Protein AF-A0A0F9PAG7-F1 (afdb_monomer_lite)

Secondary structure (DSSP, 8-state):
-------S-------HHHHHHHHHHHHHHH-EEEE---HHHHEEE--SPPPPHHHHHHHHTT-HHHH-HHHHHHHHHHHHHHHHHHHHHHH--S-HHHHHHHHHHHHHHHHHHHHHHHHHHHHHHHHHS-HHHHHHHHHHHHHHHHHHHHHHHHHHHHSGGG-HHHHHHHHHHHHHT-TTSHHHHHHHHHHHH--SPPHHHHHHHHHHHHHHHSEEE-THHHHHHHHHHHHHHHHHHTT--EEEE-PPPS--TTHHHHHHHHHHHHHHHHS-TTS-HHHHHHHHHHHHHHHHHHHHHTTT--TT--

pLDDT: mean 74.47, std 16.38, range [31.11, 97.75]

Organism: NCBI:txid412755

Sequence (306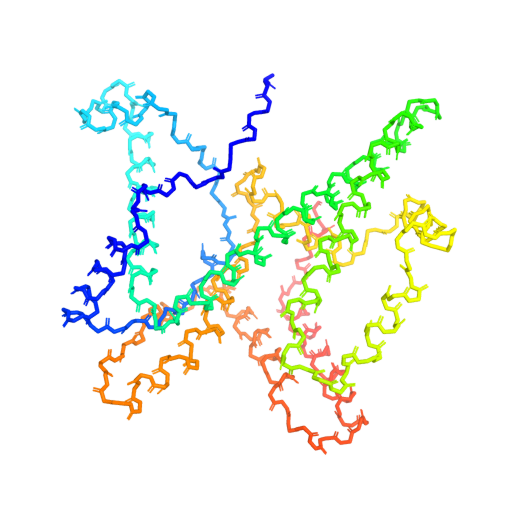 aa):
MPFKFQAPIKMPRFTREEFIKEKQKYVAKYGYKIHIPQFSDIFTWNVTPEPSPAELQLYRQKKVKELGEARYAAIKALMLKKRENYLRILASPTPQFIQNAASVLTTLDDVNDVLGTAAVVARIVARRLPAMAAKFLLGPAGWALVGADIAGLALKLYSLPFKARRLQHELNETLKGNPLSKKGKLRRLNKLKRLRISKGELIEALQTTDNMFGVGISLGGIMGLLTDIPAGIYHHIRGEKVTVTGLPKTLDFLDLPWTRLFKSVSQLFQGDTNLPDEELNKAIVATNLASRSAHGYLGGISPLDA

Structure (mmCIF, N/CA/C/O backbone):
data_AF-A0A0F9PAG7-F1
#
_entry.id   AF-A0A0F9PAG7-F1
#
loop_
_atom_site.group_PDB
_atom_site.id
_atom_site.type_symbol
_atom_site.label_atom_id
_atom_site.label_alt_id
_atom_site.label_comp_id
_atom_site.label_asym_id
_atom_site.label_entity_id
_atom_site.label_seq_id
_atom_site.pdbx_PDB_ins_code
_atom_site.Cartn_x
_atom_site.Cartn_y
_atom_site.Cartn_z
_atom_site.occupancy
_atom_site.B_iso_or_equiv
_atom_site.auth_seq_id
_atom_site.auth_comp_id
_atom_site.auth_asym_id
_atom_site.auth_atom_id
_atom_site.pdbx_PDB_model_num
ATOM 1 N N . MET A 1 1 ? 8.984 0.470 -24.909 1.00 35.22 1 MET A N 1
ATOM 2 C CA . MET A 1 1 ? 7.634 0.647 -24.327 1.00 35.22 1 MET A CA 1
ATOM 3 C C . MET A 1 1 ? 7.646 1.890 -23.444 1.00 35.22 1 MET A C 1
ATOM 5 O O . MET A 1 1 ? 8.519 1.963 -22.587 1.00 35.22 1 MET A O 1
ATOM 9 N N . PRO A 1 2 ? 6.765 2.882 -23.648 1.00 31.11 2 PRO A N 1
ATOM 10 C CA . PRO A 1 2 ? 6.671 4.024 -22.743 1.00 31.11 2 PRO A CA 1
ATOM 11 C C . PRO A 1 2 ? 6.037 3.584 -21.414 1.00 31.11 2 PRO A C 1
ATOM 13 O O . PRO A 1 2 ? 4.901 3.110 -21.398 1.00 31.11 2 PRO A O 1
ATOM 16 N N . PHE A 1 3 ? 6.765 3.738 -20.305 1.00 33.81 3 PHE A N 1
ATOM 17 C CA . PHE A 1 3 ? 6.225 3.568 -18.953 1.00 33.81 3 PHE A CA 1
ATOM 18 C C . PHE A 1 3 ? 5.125 4.615 -18.726 1.00 33.81 3 PHE A C 1
ATOM 20 O O . PHE A 1 3 ? 5.406 5.797 -18.544 1.00 33.81 3 PHE A O 1
ATOM 27 N N . LYS A 1 4 ? 3.856 4.199 -18.766 1.00 35.16 4 LYS A N 1
ATOM 28 C CA . LYS A 1 4 ? 2.733 5.038 -18.333 1.00 35.16 4 LYS A CA 1
ATOM 29 C C . LYS A 1 4 ? 2.515 4.802 -16.844 1.00 35.16 4 LYS A C 1
ATOM 31 O O . LYS A 1 4 ? 1.803 3.877 -16.474 1.00 35.16 4 LYS A O 1
ATOM 36 N N . PHE A 1 5 ? 3.106 5.650 -16.005 1.00 37.91 5 PHE A N 1
ATOM 37 C CA . PHE A 1 5 ? 2.720 5.751 -14.599 1.00 37.91 5 PHE A CA 1
ATOM 38 C C . PHE A 1 5 ? 1.298 6.332 -14.543 1.00 37.91 5 PHE A C 1
ATOM 40 O O . PHE A 1 5 ? 1.096 7.539 -14.653 1.00 37.91 5 PHE A O 1
ATOM 47 N N . GLN A 1 6 ? 0.289 5.464 -14.492 1.00 43.69 6 GLN A N 1
ATOM 48 C CA . GLN A 1 6 ? -1.075 5.848 -14.140 1.00 43.69 6 GLN A CA 1
ATOM 49 C C . GLN A 1 6 ? -1.245 5.498 -12.669 1.00 43.69 6 GLN A C 1
ATOM 51 O O . GLN A 1 6 ? -0.964 4.364 -12.295 1.00 43.69 6 GLN A O 1
ATOM 56 N N . ALA A 1 7 ? -1.673 6.460 -11.845 1.00 38.94 7 ALA A N 1
ATOM 57 C CA . ALA A 1 7 ? -1.985 6.197 -10.443 1.00 38.94 7 ALA A CA 1
ATOM 58 C C . ALA A 1 7 ? -2.879 4.936 -10.362 1.00 38.94 7 ALA A C 1
ATOM 60 O O . ALA A 1 7 ? -3.924 4.915 -11.026 1.00 38.94 7 ALA A O 1
ATOM 61 N N . PRO A 1 8 ? -2.470 3.886 -9.625 1.00 39.69 8 PRO A N 1
ATOM 62 C CA . PRO A 1 8 ? -2.913 2.503 -9.857 1.00 39.69 8 PRO A CA 1
ATOM 63 C C . PRO A 1 8 ? -4.379 2.215 -9.496 1.00 39.69 8 PRO A C 1
ATOM 65 O O . PRO A 1 8 ? -4.851 1.086 -9.600 1.00 39.69 8 PRO A O 1
ATOM 68 N N . ILE A 1 9 ? -5.156 3.221 -9.086 1.00 44.31 9 ILE A N 1
ATOM 69 C CA . ILE A 1 9 ? -6.545 3.025 -8.683 1.00 44.31 9 ILE A CA 1
ATOM 70 C C . ILE A 1 9 ? -7.409 4.151 -9.254 1.00 44.31 9 ILE A C 1
ATOM 72 O O . ILE A 1 9 ? -7.602 5.198 -8.638 1.00 44.31 9 ILE A O 1
ATOM 76 N N . LYS A 1 10 ? -8.018 3.919 -10.425 1.00 49.84 10 LYS A N 1
ATOM 77 C CA . LYS A 1 10 ? -9.233 4.654 -10.814 1.00 49.84 10 LYS A CA 1
ATOM 78 C C . LYS A 1 10 ? -10.370 4.163 -9.920 1.00 49.84 10 LYS A C 1
ATOM 80 O O . LYS A 1 10 ? -11.157 3.312 -10.333 1.00 49.84 10 LYS A O 1
ATOM 85 N N . MET A 1 11 ? -10.416 4.647 -8.678 1.00 51.72 11 MET A N 1
ATOM 86 C CA . MET A 1 11 ? -11.590 4.453 -7.833 1.00 51.72 11 MET A CA 1
ATOM 87 C C . MET A 1 11 ? -12.813 4.986 -8.594 1.00 51.72 11 MET A C 1
ATOM 89 O O . MET A 1 11 ? -12.681 5.974 -9.332 1.00 51.72 11 MET A O 1
ATOM 93 N N . PRO A 1 12 ? -13.985 4.334 -8.490 1.00 56.53 12 PRO A N 1
ATOM 94 C CA . PRO A 1 12 ? -15.223 4.931 -8.972 1.00 56.53 12 PRO A CA 1
ATOM 95 C C . PRO A 1 12 ? -15.288 6.375 -8.467 1.00 56.53 12 PRO A C 1
ATOM 97 O O . PRO A 1 12 ? -15.000 6.640 -7.298 1.00 56.53 12 PRO A O 1
ATOM 100 N N . ARG A 1 13 ? -15.563 7.314 -9.380 1.00 68.44 13 ARG A N 1
ATOM 101 C CA . ARG A 1 13 ? -15.642 8.746 -9.074 1.00 68.44 13 ARG A CA 1
ATOM 102 C C . ARG A 1 13 ? -16.924 9.009 -8.289 1.00 68.44 13 ARG A C 1
ATOM 104 O O . ARG A 1 13 ? -17.857 9.588 -8.824 1.00 68.44 13 ARG A O 1
ATOM 111 N N . PHE A 1 14 ? -16.978 8.527 -7.058 1.00 76.62 14 PHE A N 1
ATOM 112 C CA . PHE A 1 14 ? -17.997 8.934 -6.115 1.00 76.62 14 PHE A CA 1
ATOM 113 C C . PHE A 1 14 ? -17.646 10.320 -5.608 1.00 76.62 14 PHE A C 1
ATOM 115 O O . PHE A 1 14 ? -16.481 10.620 -5.320 1.00 76.62 14 PHE A O 1
ATOM 122 N N . THR A 1 15 ? -18.658 11.162 -5.459 1.00 87.38 15 THR A N 1
ATOM 123 C CA . THR A 1 15 ? -18.495 12.323 -4.591 1.00 87.38 15 THR A CA 1
ATOM 124 C C . THR A 1 15 ? -18.309 11.844 -3.148 1.00 87.38 15 THR A C 1
ATOM 126 O O . THR A 1 15 ? -18.736 10.750 -2.763 1.00 87.38 15 THR A O 1
ATOM 129 N N . ARG A 1 16 ? -17.663 12.665 -2.312 1.00 86.00 16 ARG A N 1
ATOM 130 C CA . ARG A 1 16 ? -17.477 12.348 -0.886 1.00 86.00 16 ARG A CA 1
ATOM 131 C C . ARG A 1 16 ? -18.813 12.037 -0.200 1.00 86.00 16 ARG A C 1
ATOM 133 O O . ARG A 1 16 ? -18.874 11.165 0.659 1.00 86.00 16 ARG A O 1
ATOM 140 N N . GLU A 1 17 ? -19.873 12.736 -0.590 1.00 92.00 17 GLU A N 1
ATOM 141 C CA . GLU A 1 17 ? -21.214 12.560 -0.037 1.00 92.00 17 GLU A CA 1
ATOM 142 C C . GLU A 1 17 ? -21.868 11.249 -0.469 1.00 92.00 17 GLU A C 1
ATOM 144 O O . GLU A 1 17 ? -22.474 10.571 0.359 1.00 92.00 17 GLU A O 1
ATOM 149 N N . GLU A 1 18 ? -21.734 10.867 -1.740 1.00 92.31 18 GLU A N 1
ATOM 150 C CA . GLU A 1 18 ? -22.222 9.580 -2.246 1.00 92.31 18 GLU A CA 1
ATOM 151 C C . GLU A 1 18 ? -21.568 8.420 -1.507 1.00 92.31 18 GLU A C 1
ATOM 153 O O . GLU A 1 18 ? -22.271 7.542 -1.009 1.00 92.31 18 GLU A O 1
ATOM 158 N N . PHE A 1 19 ? -20.244 8.468 -1.347 1.00 90.19 19 PHE A N 1
ATOM 159 C CA . PHE A 1 19 ? -19.510 7.437 -0.624 1.00 90.19 19 PHE A CA 1
ATOM 160 C C . PHE A 1 19 ? -19.975 7.319 0.835 1.00 90.19 19 PHE A C 1
ATOM 162 O O . PHE A 1 19 ? -20.205 6.215 1.327 1.00 90.19 19 PHE A O 1
ATOM 169 N N . ILE A 1 20 ? -20.177 8.448 1.529 1.00 91.56 20 ILE A N 1
ATOM 170 C CA . ILE A 1 20 ? -20.691 8.450 2.908 1.00 91.56 20 ILE A CA 1
ATOM 171 C C . ILE A 1 20 ? -22.103 7.853 2.962 1.00 91.56 20 ILE A C 1
ATOM 173 O O . ILE A 1 20 ? -22.378 7.023 3.829 1.00 91.56 20 ILE A O 1
ATOM 177 N N . LYS A 1 21 ? -22.985 8.226 2.027 1.00 95.38 21 LYS A N 1
ATOM 178 C CA . LYS A 1 21 ? -24.350 7.685 1.942 1.00 95.38 21 LYS A CA 1
ATOM 179 C C . LYS A 1 21 ? -24.339 6.177 1.688 1.00 95.38 21 LYS A C 1
ATOM 181 O O . LYS A 1 21 ? -25.089 5.444 2.329 1.00 95.38 21 LYS A O 1
ATOM 186 N N . GLU A 1 22 ? -23.499 5.695 0.778 1.00 94.56 22 GLU A N 1
ATOM 187 C CA . GLU A 1 22 ? -23.353 4.264 0.494 1.00 94.56 22 GLU A CA 1
ATOM 188 C C . GLU A 1 22 ? -22.775 3.499 1.685 1.00 94.56 22 GLU A C 1
ATOM 190 O O . GLU A 1 22 ? -23.299 2.441 2.036 1.00 94.56 22 GLU A O 1
ATOM 195 N N . LYS A 1 23 ? -21.764 4.061 2.360 1.00 94.62 23 LYS A N 1
ATOM 196 C CA . LYS A 1 23 ? -21.192 3.502 3.589 1.00 94.62 23 LYS A CA 1
ATOM 197 C C . LYS A 1 23 ? -22.255 3.365 4.671 1.00 94.62 23 LYS A C 1
ATOM 199 O O . LYS A 1 23 ? -22.427 2.282 5.218 1.00 94.62 23 LYS A O 1
ATOM 204 N N . GLN A 1 24 ? -23.022 4.421 4.933 1.00 96.06 24 GLN A N 1
ATOM 205 C CA . GLN A 1 24 ? -24.107 4.396 5.916 1.00 96.06 24 GLN A CA 1
ATOM 206 C C . GLN A 1 24 ? -25.176 3.358 5.564 1.00 96.06 24 GLN A C 1
ATOM 208 O O . GLN A 1 24 ? -25.570 2.579 6.427 1.00 96.06 24 GLN A O 1
ATOM 213 N N . LYS A 1 25 ? -25.604 3.286 4.296 1.00 97.06 25 LYS A N 1
ATOM 214 C CA . LYS A 1 25 ? -26.556 2.263 3.828 1.00 97.06 25 LYS A CA 1
ATOM 215 C C . LYS A 1 25 ? -26.016 0.846 4.023 1.00 97.06 25 LYS A C 1
ATOM 217 O O . LYS A 1 25 ? -26.752 -0.043 4.449 1.00 97.06 25 LYS A O 1
ATOM 222 N N . TYR A 1 26 ? -24.742 0.628 3.710 1.00 96.25 26 TYR A N 1
ATOM 223 C CA . TYR A 1 26 ? -24.098 -0.672 3.854 1.00 96.25 26 TYR A CA 1
ATOM 224 C C . TYR A 1 26 ? -23.970 -1.077 5.329 1.00 96.25 26 TYR A C 1
ATOM 226 O O . TYR A 1 26 ? -24.373 -2.180 5.696 1.00 96.25 26 TYR A O 1
ATOM 234 N N . VAL A 1 27 ? -23.476 -0.174 6.179 1.00 96.25 27 VAL A N 1
ATOM 235 C CA . VAL A 1 27 ? -23.326 -0.385 7.626 1.00 96.25 27 VAL A CA 1
ATOM 236 C C . VAL A 1 27 ? -24.682 -0.600 8.296 1.00 96.25 27 VAL A C 1
ATOM 238 O O . VAL A 1 27 ? -24.813 -1.516 9.099 1.00 96.25 27 VAL A O 1
ATOM 241 N N . ALA A 1 28 ? -25.719 0.156 7.927 1.00 97.12 28 ALA A N 1
ATOM 242 C CA . ALA A 1 28 ? -27.067 -0.046 8.461 1.00 97.12 28 ALA A CA 1
ATOM 243 C C . ALA A 1 28 ? -27.610 -1.451 8.147 1.00 97.12 28 ALA A C 1
ATOM 245 O O . ALA A 1 28 ? -28.291 -2.056 8.969 1.00 97.12 28 ALA A O 1
ATOM 246 N N . LYS A 1 29 ? -27.283 -1.993 6.966 1.00 97.50 29 LYS A N 1
ATOM 247 C CA . LYS A 1 29 ? -27.749 -3.315 6.532 1.00 97.50 29 LYS A CA 1
ATOM 248 C C . LYS A 1 29 ? -26.927 -4.472 7.104 1.00 97.50 29 LYS A C 1
ATOM 250 O O . LYS A 1 29 ? -27.487 -5.519 7.421 1.00 97.50 29 LYS A O 1
ATOM 255 N N . TYR A 1 30 ? -25.606 -4.324 7.186 1.00 97.06 30 TYR A N 1
ATOM 256 C CA . TYR A 1 30 ? -24.693 -5.438 7.471 1.00 97.06 30 TYR A CA 1
ATOM 257 C C . TYR A 1 30 ? -23.887 -5.286 8.768 1.00 97.06 30 TYR A C 1
ATOM 259 O O . TYR A 1 30 ? -23.286 -6.266 9.210 1.00 97.06 30 TYR A O 1
ATOM 267 N N . GLY A 1 31 ? -23.895 -4.108 9.389 1.00 97.06 31 GLY A N 1
ATOM 268 C CA . GLY A 1 31 ? -22.978 -3.733 10.462 1.00 97.06 31 GLY A CA 1
ATOM 269 C C . GLY A 1 31 ? -21.566 -3.426 9.955 1.00 97.06 31 GLY A C 1
ATOM 270 O O . GLY A 1 31 ? -21.266 -3.543 8.762 1.00 97.06 31 GLY A O 1
ATOM 271 N N . TYR A 1 32 ? -20.684 -3.054 10.879 1.00 97.50 32 TYR A N 1
ATOM 272 C CA . TYR A 1 32 ? -19.258 -2.912 10.600 1.00 97.50 32 TYR A CA 1
ATOM 273 C C . TYR A 1 32 ? -18.581 -4.273 10.522 1.00 97.50 32 TYR A C 1
ATOM 275 O O . TYR A 1 32 ? -18.991 -5.248 11.169 1.00 97.50 32 TYR A O 1
ATOM 283 N N . LYS A 1 33 ? -17.502 -4.327 9.744 1.00 96.38 33 LYS A N 1
ATOM 284 C CA . LYS A 1 33 ? -16.648 -5.505 9.642 1.00 96.38 33 LYS A CA 1
ATOM 285 C C . LYS A 1 33 ? -15.208 -5.122 9.922 1.00 96.38 33 LYS A C 1
ATOM 287 O O . LYS A 1 33 ? -14.650 -4.291 9.215 1.00 96.38 33 LYS A O 1
ATOM 292 N N . ILE A 1 34 ? -14.612 -5.765 10.920 1.00 91.94 34 ILE A N 1
ATOM 293 C CA . ILE A 1 34 ? -13.162 -5.764 11.104 1.00 91.94 34 ILE A CA 1
ATOM 294 C C . ILE A 1 34 ? -12.632 -6.897 10.235 1.00 91.94 34 ILE A C 1
ATOM 296 O O . ILE A 1 34 ? -13.053 -8.048 10.387 1.00 91.94 34 ILE A O 1
ATOM 300 N N . HIS A 1 35 ? -11.759 -6.578 9.289 1.00 92.06 35 HIS A N 1
ATOM 301 C CA . HIS A 1 35 ? -11.159 -7.577 8.419 1.00 92.06 35 HIS A CA 1
ATOM 302 C C . HIS A 1 35 ? -9.731 -7.871 8.865 1.00 92.06 35 HIS A C 1
ATOM 304 O O . HIS A 1 35 ? -8.891 -6.975 8.878 1.00 92.06 35 HIS A O 1
ATOM 310 N N . ILE A 1 36 ? -9.459 -9.128 9.205 1.00 87.31 36 ILE A N 1
ATOM 311 C CA . ILE A 1 36 ? -8.097 -9.591 9.457 1.00 87.31 36 ILE A CA 1
ATOM 312 C C . ILE A 1 36 ? -7.468 -9.895 8.092 1.00 87.31 36 ILE A C 1
ATOM 314 O O . ILE A 1 36 ? -7.979 -10.778 7.398 1.00 87.31 36 ILE A O 1
ATOM 318 N N . PRO A 1 37 ? -6.414 -9.163 7.681 1.00 84.94 37 PRO A N 1
ATOM 319 C CA . PRO A 1 37 ? -5.767 -9.381 6.397 1.00 84.94 37 PRO A CA 1
ATOM 320 C C . PRO A 1 37 ? -5.183 -10.790 6.341 1.00 84.94 37 PRO A C 1
ATOM 322 O O . PRO A 1 37 ? -4.557 -11.258 7.294 1.00 84.94 37 PRO A O 1
ATOM 325 N N . GLN A 1 38 ? -5.375 -11.457 5.210 1.00 86.50 38 GLN A N 1
ATOM 326 C CA . GLN A 1 38 ? -4.745 -12.740 4.938 1.00 86.50 38 GLN A CA 1
ATOM 327 C C . GLN A 1 38 ? -3.313 -12.538 4.448 1.00 86.50 38 GLN A C 1
ATOM 329 O O . GLN A 1 38 ? -2.917 -11.449 4.030 1.00 86.50 38 GLN A O 1
ATOM 334 N N . PHE A 1 39 ? -2.530 -13.613 4.435 1.00 81.44 39 PHE A N 1
ATOM 335 C CA . PHE A 1 39 ? -1.172 -13.563 3.903 1.00 81.44 39 PHE A CA 1
ATOM 336 C C . PHE A 1 39 ? -1.140 -13.095 2.441 1.00 81.44 39 PHE A C 1
ATOM 338 O O . PHE A 1 39 ? -0.294 -12.290 2.075 1.00 81.44 39 PHE A O 1
ATOM 345 N N . SER A 1 40 ? -2.130 -13.492 1.638 1.00 84.44 40 SER A N 1
ATOM 346 C CA . SER A 1 40 ? -2.316 -13.044 0.250 1.00 84.44 40 SER A CA 1
ATOM 347 C C . SER A 1 40 ? -2.800 -11.591 0.096 1.00 84.44 40 SER A C 1
ATOM 349 O O . SER A 1 40 ? -2.814 -11.061 -1.021 1.00 84.44 40 SER A O 1
ATOM 351 N N . ASP A 1 41 ? -3.229 -10.946 1.188 1.00 80.25 41 ASP A N 1
ATOM 352 C CA . ASP A 1 41 ? -3.472 -9.501 1.237 1.00 80.25 41 ASP A CA 1
ATOM 353 C C . ASP A 1 41 ? -2.182 -8.730 1.565 1.00 80.25 41 ASP A C 1
ATOM 355 O O . ASP A 1 41 ? -2.059 -7.578 1.160 1.00 80.25 41 ASP A O 1
ATOM 359 N N . ILE A 1 42 ? -1.240 -9.347 2.293 1.00 78.81 42 ILE A N 1
ATOM 360 C CA . ILE A 1 42 ? 0.044 -8.739 2.685 1.00 78.81 42 ILE A CA 1
ATOM 361 C C . ILE A 1 42 ? 1.095 -8.950 1.602 1.00 78.81 42 ILE A C 1
ATOM 363 O O . ILE A 1 42 ? 1.842 -8.034 1.291 1.00 78.81 42 ILE A O 1
ATOM 367 N N . PHE A 1 43 ? 1.165 -10.143 1.028 1.00 80.00 43 PHE A N 1
ATOM 368 C CA . PHE A 1 43 ? 2.092 -10.481 -0.036 1.00 80.00 43 PHE A CA 1
ATOM 369 C C . PHE A 1 43 ? 1.301 -10.686 -1.316 1.00 80.00 43 PHE A C 1
ATOM 371 O O . PHE A 1 43 ? 0.451 -11.574 -1.430 1.00 80.00 43 PHE A O 1
ATOM 378 N N . THR A 1 44 ? 1.564 -9.829 -2.286 1.00 78.56 44 THR A N 1
ATOM 379 C CA . THR A 1 44 ? 0.946 -9.885 -3.599 1.00 78.56 44 THR A CA 1
ATOM 380 C C . THR A 1 44 ? 1.913 -10.567 -4.554 1.00 78.56 44 THR A C 1
ATOM 382 O O . THR A 1 44 ? 3.065 -10.174 -4.681 1.00 78.56 44 THR A O 1
ATOM 385 N N . TRP A 1 45 ? 1.434 -11.608 -5.237 1.00 83.88 45 TRP A N 1
ATOM 386 C CA . TRP A 1 45 ? 2.101 -12.233 -6.389 1.00 83.88 45 TRP A CA 1
ATOM 387 C C . TRP A 1 45 ? 1.225 -12.088 -7.633 1.00 83.88 45 TRP A C 1
ATOM 389 O O . TRP A 1 45 ? 0.992 -13.032 -8.389 1.00 83.88 45 TRP A O 1
ATOM 399 N N . ASN A 1 46 ? 0.645 -10.906 -7.813 1.00 73.44 46 ASN A N 1
ATOM 400 C CA . ASN A 1 46 ? -0.241 -10.626 -8.928 1.00 73.44 46 ASN A CA 1
ATOM 401 C C . ASN A 1 46 ? 0.572 -10.236 -10.164 1.00 73.44 46 ASN A C 1
ATOM 403 O O . ASN A 1 46 ? 0.580 -9.091 -10.596 1.00 73.44 46 ASN A O 1
ATOM 407 N N . VAL A 1 47 ? 1.156 -11.238 -10.822 1.00 78.00 47 VAL A N 1
ATOM 408 C CA . VAL A 1 47 ? 1.815 -11.076 -12.135 1.00 78.00 47 VAL A CA 1
ATOM 409 C C . VAL A 1 47 ? 0.793 -10.793 -13.258 1.00 78.00 47 VAL A C 1
ATOM 411 O O . VAL A 1 47 ? 1.146 -10.612 -14.420 1.00 78.00 47 VAL A O 1
ATOM 414 N N . THR A 1 48 ? -0.508 -10.752 -12.944 1.00 85.00 48 THR A N 1
ATOM 415 C CA . THR A 1 48 ? -1.545 -10.481 -13.944 1.00 85.00 48 THR A CA 1
ATOM 416 C C . THR A 1 48 ? -1.555 -8.990 -14.291 1.00 85.00 48 THR A C 1
ATOM 418 O O . THR A 1 48 ? -1.897 -8.180 -13.428 1.00 85.00 48 THR A O 1
ATOM 421 N N . PRO A 1 49 ? -1.265 -8.604 -15.547 1.00 86.75 49 PRO A N 1
ATOM 422 C CA . PRO A 1 49 ? -1.261 -7.202 -15.935 1.00 86.75 49 PRO A CA 1
ATOM 423 C C . PRO A 1 49 ? -2.672 -6.623 -15.854 1.00 86.75 49 PRO A C 1
ATOM 425 O O . PRO A 1 49 ? -3.653 -7.305 -16.192 1.00 86.75 49 PRO A O 1
ATOM 428 N N . GLU A 1 50 ? -2.773 -5.353 -15.452 1.00 89.38 50 GLU A N 1
ATOM 429 C CA . GLU A 1 50 ? -4.054 -4.654 -15.404 1.00 89.38 50 GLU A CA 1
ATOM 430 C C . GLU A 1 50 ? -4.762 -4.695 -16.770 1.00 89.38 50 GLU A C 1
ATOM 432 O O . GLU A 1 50 ? -4.114 -4.598 -17.818 1.00 89.38 50 GLU A O 1
ATOM 437 N N . PRO A 1 51 ? -6.094 -4.862 -16.790 1.00 93.00 51 PRO A N 1
ATOM 438 C CA . PRO A 1 51 ? -6.841 -4.898 -18.034 1.00 93.00 51 PRO A CA 1
ATOM 439 C C . PRO A 1 51 ? -6.846 -3.531 -18.714 1.00 93.00 51 PRO A C 1
ATOM 441 O O . PRO A 1 51 ? -7.180 -2.510 -18.107 1.00 93.00 51 PRO A O 1
ATOM 444 N N . SER A 1 52 ? -6.521 -3.518 -20.004 1.00 94.56 52 SER A N 1
ATOM 445 C CA . SER A 1 52 ? -6.609 -2.312 -20.821 1.00 94.56 52 SER A CA 1
ATOM 446 C C . SER A 1 52 ? -8.067 -1.831 -20.949 1.00 94.56 52 SER A C 1
ATOM 448 O O . SER A 1 52 ? -9.007 -2.617 -20.795 1.00 94.56 52 SER A O 1
ATOM 450 N N . PRO A 1 53 ? -8.311 -0.547 -21.281 1.00 93.88 53 PRO A N 1
ATOM 451 C CA . PRO A 1 53 ? -9.671 -0.045 -21.484 1.00 93.88 53 PRO A CA 1
ATOM 452 C C . PRO A 1 53 ? -10.464 -0.822 -22.546 1.00 93.88 53 PRO A C 1
ATOM 454 O O . PRO A 1 53 ? -11.668 -1.010 -22.378 1.00 93.88 53 PRO A O 1
ATOM 457 N N . ALA A 1 54 ? -9.795 -1.302 -23.600 1.00 96.12 54 ALA A N 1
ATOM 458 C CA . ALA A 1 54 ? -10.407 -2.128 -24.640 1.00 96.12 54 ALA A CA 1
ATOM 459 C C . ALA A 1 54 ? -10.807 -3.509 -24.094 1.00 96.12 54 ALA A C 1
ATOM 461 O O . ALA A 1 54 ? -11.950 -3.928 -24.256 1.00 96.12 54 ALA A O 1
ATOM 462 N N . GLU A 1 55 ? -9.917 -4.174 -23.350 1.00 96.12 55 GLU A N 1
ATOM 463 C CA . GLU A 1 55 ? -10.221 -5.451 -22.685 1.00 96.12 55 GLU A CA 1
ATOM 464 C C . GLU A 1 55 ? -11.392 -5.321 -21.702 1.00 96.12 55 GLU A C 1
ATOM 466 O O . GLU A 1 55 ? -12.248 -6.201 -21.629 1.00 96.12 55 GLU A O 1
ATOM 471 N N . LEU A 1 56 ? -11.482 -4.201 -20.975 1.00 95.31 56 LEU A N 1
ATOM 472 C CA . LEU A 1 56 ? -12.608 -3.922 -20.081 1.00 95.31 56 LEU A CA 1
ATOM 473 C C . LEU A 1 56 ? -13.931 -3.749 -20.831 1.00 95.31 56 LEU A C 1
ATOM 475 O O . LEU A 1 56 ? -14.970 -4.178 -20.327 1.00 95.31 56 LEU A O 1
ATOM 479 N N . GLN A 1 57 ? -13.920 -3.125 -22.011 1.00 95.38 57 GLN A N 1
ATOM 480 C CA . GLN A 1 57 ? -15.114 -3.020 -22.854 1.00 95.38 57 GLN A CA 1
ATOM 481 C C . GLN A 1 57 ? -15.560 -4.401 -23.345 1.00 95.38 57 GLN A C 1
ATOM 483 O O . GLN A 1 57 ? -16.736 -4.737 -23.206 1.00 95.38 57 GLN A O 1
ATOM 488 N N . LEU A 1 58 ? -14.624 -5.231 -23.814 1.00 96.94 58 LEU A N 1
ATOM 489 C CA . LEU A 1 58 ? -14.900 -6.611 -24.226 1.00 96.94 58 LEU A CA 1
ATOM 490 C C . LEU A 1 58 ? -15.431 -7.464 -23.065 1.00 96.94 58 LEU A C 1
ATOM 492 O O . LEU A 1 58 ? -16.408 -8.199 -23.228 1.00 96.94 58 LEU A O 1
ATOM 496 N N . TYR A 1 59 ? -14.849 -7.314 -21.871 1.00 95.75 59 TYR A N 1
ATOM 497 C CA . TYR A 1 59 ? -15.313 -7.968 -20.647 1.00 95.75 59 TYR A CA 1
ATOM 498 C C . TYR A 1 5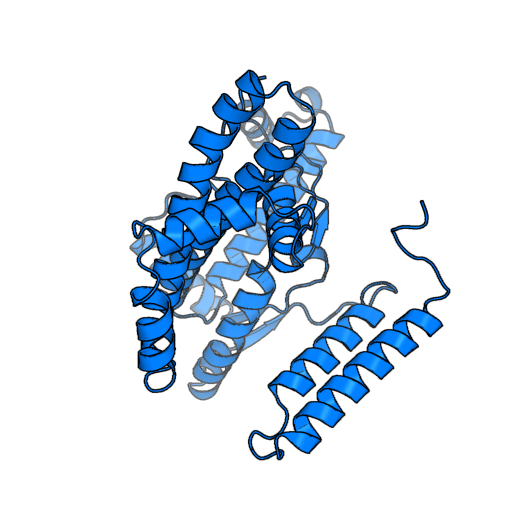9 ? -16.751 -7.561 -20.291 1.00 95.75 59 TYR A C 1
ATOM 500 O O . TYR A 1 59 ? -17.585 -8.422 -20.013 1.00 95.75 59 TYR A O 1
ATOM 508 N N . ARG A 1 60 ? -17.082 -6.262 -20.365 1.00 94.75 60 ARG A N 1
ATOM 509 C CA . ARG A 1 60 ? -18.449 -5.751 -20.130 1.00 94.75 60 ARG A CA 1
ATOM 510 C C . ARG A 1 60 ? -19.454 -6.288 -21.147 1.00 94.75 60 ARG A C 1
ATOM 512 O O . ARG A 1 60 ? -20.580 -6.601 -20.774 1.00 94.75 60 ARG A O 1
ATOM 519 N N . GLN A 1 61 ? -19.035 -6.428 -22.403 1.00 97.25 61 GLN A N 1
ATOM 520 C CA . GLN A 1 61 ? -19.834 -7.021 -23.479 1.00 97.25 61 GLN A CA 1
ATOM 521 C C . GLN A 1 61 ? -19.880 -8.558 -23.422 1.00 97.25 61 GLN A C 1
ATOM 523 O O . GLN A 1 61 ? -20.554 -9.173 -24.242 1.00 97.25 61 GLN A O 1
ATOM 528 N N . LYS A 1 62 ? -19.183 -9.192 -22.464 1.00 97.25 62 LYS A N 1
ATOM 529 C CA . LYS A 1 62 ? -19.063 -10.653 -22.319 1.00 97.25 62 LYS A CA 1
ATOM 530 C C . LYS A 1 62 ? -18.539 -11.352 -23.586 1.00 97.25 62 LYS A C 1
ATOM 532 O O . LYS A 1 62 ? -18.880 -12.503 -23.853 1.00 97.25 62 LYS A O 1
ATOM 537 N N . LYS A 1 63 ? -17.679 -10.683 -24.359 1.00 97.62 63 LYS A N 1
ATOM 538 C CA . LYS A 1 63 ? -17.066 -11.225 -25.582 1.00 97.62 63 LYS A CA 1
ATOM 539 C C . LYS A 1 63 ? -15.884 -12.145 -25.256 1.00 97.62 63 LYS A C 1
ATOM 541 O O . LYS A 1 63 ? -14.726 -11.800 -25.473 1.00 97.62 63 LYS A O 1
ATOM 546 N N . VAL A 1 64 ? -16.185 -13.330 -24.718 1.00 97.62 64 VAL A N 1
ATOM 547 C CA . VAL A 1 64 ? -15.170 -14.289 -24.236 1.00 97.62 64 VAL A CA 1
ATOM 548 C C . VAL A 1 64 ? -14.230 -14.749 -25.356 1.00 97.62 64 VAL A C 1
ATOM 550 O O . VAL A 1 64 ? -13.031 -14.850 -25.128 1.00 97.62 64 VAL A O 1
ATOM 553 N N . LYS A 1 65 ? -14.745 -14.960 -26.577 1.00 97.75 65 LYS A N 1
ATOM 554 C CA . LYS A 1 65 ? -13.942 -15.418 -27.726 1.00 97.75 65 LYS A CA 1
ATOM 555 C C . LYS A 1 65 ? -12.866 -14.414 -28.153 1.00 97.75 65 LYS A C 1
ATOM 557 O O . LYS A 1 65 ? -11.758 -14.827 -28.461 1.00 97.75 65 LYS A O 1
ATOM 562 N N . GLU A 1 66 ? -13.182 -13.118 -28.154 1.00 97.44 66 GLU A N 1
ATOM 563 C CA . GLU A 1 66 ? -12.237 -12.060 -28.554 1.00 97.44 66 GLU A CA 1
ATOM 564 C C . GLU A 1 66 ? -11.153 -11.830 -27.490 1.00 97.44 66 GLU A C 1
ATOM 566 O O . GLU A 1 66 ? -10.015 -11.513 -27.817 1.00 97.44 66 GLU A O 1
ATOM 571 N N . LEU A 1 67 ? -11.503 -12.000 -26.213 1.00 96.25 67 LEU A N 1
ATOM 572 C CA . LEU A 1 67 ? -10.586 -11.795 -25.093 1.00 96.25 67 LEU A CA 1
ATOM 573 C C . LEU A 1 67 ? -9.728 -13.041 -24.786 1.00 96.25 67 LEU A C 1
ATOM 575 O O . LEU A 1 67 ? -8.629 -12.923 -24.250 1.00 96.25 67 LEU A O 1
ATOM 579 N N . GLY A 1 68 ? -10.246 -14.231 -25.095 1.00 97.75 68 GLY A N 1
ATOM 580 C CA . GLY A 1 68 ? -9.723 -15.518 -24.642 1.00 97.75 68 GLY A CA 1
ATOM 581 C C . GLY A 1 68 ? -10.231 -15.896 -23.244 1.00 97.75 68 GLY A C 1
ATOM 582 O O . GLY A 1 68 ? -10.355 -15.053 -22.350 1.00 97.75 68 GLY A O 1
ATOM 583 N N . GLU A 1 69 ? -10.512 -17.184 -23.027 1.00 97.44 69 GLU A N 1
ATOM 584 C CA . GLU A 1 69 ? -11.105 -17.691 -21.777 1.00 97.44 69 GLU A CA 1
ATOM 585 C C . GLU A 1 69 ? -10.220 -17.436 -20.550 1.00 97.44 69 GLU A C 1
ATOM 587 O O . GLU A 1 69 ? -10.704 -16.953 -19.524 1.00 97.44 69 GLU A O 1
ATOM 592 N N . ALA A 1 70 ? -8.911 -17.682 -20.671 1.00 96.06 70 ALA A N 1
ATOM 593 C CA . ALA A 1 70 ? -7.953 -17.476 -19.585 1.00 96.06 70 ALA A CA 1
ATOM 594 C C . ALA A 1 70 ? -7.883 -16.002 -19.153 1.00 96.06 70 ALA A C 1
ATOM 596 O O . ALA A 1 70 ? -7.957 -15.686 -17.962 1.00 96.06 70 ALA A O 1
ATOM 597 N N . ARG A 1 71 ? -7.808 -15.074 -20.118 1.00 96.00 71 ARG A N 1
ATOM 598 C CA . ARG A 1 71 ? -7.782 -13.633 -19.832 1.00 96.00 71 ARG A CA 1
ATOM 599 C C . ARG A 1 71 ? -9.118 -13.162 -19.263 1.00 96.00 71 ARG A C 1
ATOM 601 O O . ARG A 1 71 ? -9.121 -12.384 -18.314 1.00 96.00 71 ARG A O 1
ATOM 608 N N . TYR A 1 72 ? -10.243 -13.675 -19.766 1.00 96.31 72 TYR A N 1
ATOM 609 C CA . TYR A 1 72 ? -11.569 -13.388 -19.212 1.00 96.31 72 TYR A CA 1
ATOM 610 C C . TYR A 1 72 ? -11.686 -13.813 -17.746 1.00 96.31 72 TYR A C 1
ATOM 612 O O . TYR A 1 72 ? -12.138 -13.024 -16.912 1.00 96.31 72 TYR A O 1
ATOM 620 N N . ALA A 1 73 ? -11.242 -15.028 -17.414 1.00 96.06 73 ALA A N 1
ATOM 621 C CA . ALA A 1 73 ? -11.230 -15.533 -16.045 1.00 96.06 73 ALA A CA 1
ATOM 622 C C . ALA A 1 73 ? -10.335 -14.681 -15.131 1.00 96.06 73 ALA A C 1
ATOM 624 O O . ALA A 1 73 ? -10.761 -14.310 -14.035 1.00 96.06 73 ALA A O 1
ATOM 625 N N . ALA A 1 74 ? -9.147 -14.291 -15.604 1.00 94.19 74 ALA A N 1
ATOM 626 C CA . ALA A 1 74 ? -8.231 -13.428 -14.862 1.00 94.19 74 ALA A CA 1
ATOM 627 C C . ALA A 1 74 ? -8.834 -12.037 -14.584 1.00 94.19 74 ALA A C 1
ATOM 629 O O . ALA A 1 74 ? -8.815 -11.567 -13.445 1.00 94.19 74 ALA A O 1
ATOM 630 N N . ILE A 1 75 ? -9.447 -11.398 -15.591 1.00 94.00 75 ILE A N 1
ATOM 631 C CA . ILE A 1 75 ? -10.139 -10.110 -15.411 1.00 94.00 75 ILE A CA 1
ATOM 632 C C . ILE A 1 75 ? -11.313 -10.264 -14.443 1.00 94.00 75 ILE A C 1
ATOM 634 O O . ILE A 1 75 ? -11.496 -9.421 -13.565 1.00 94.00 75 ILE A O 1
ATOM 638 N N . LYS A 1 76 ? -12.091 -11.345 -14.556 1.00 94.88 76 LYS A N 1
ATOM 639 C CA . LYS A 1 76 ? -13.214 -11.627 -13.653 1.00 94.88 76 LYS A CA 1
ATOM 640 C C . LYS A 1 76 ? -12.751 -11.756 -12.200 1.00 94.88 76 LYS A C 1
ATOM 642 O O . LYS A 1 76 ? -13.355 -11.137 -11.325 1.00 94.88 76 LYS A O 1
ATOM 647 N N . ALA A 1 77 ? -11.682 -12.511 -11.949 1.00 92.56 77 ALA A N 1
ATOM 648 C CA . ALA A 1 77 ? -11.099 -12.673 -10.618 1.00 92.56 77 ALA A CA 1
ATOM 649 C C . ALA A 1 77 ? -10.582 -11.337 -10.059 1.00 92.56 77 ALA A C 1
ATOM 651 O O . ALA A 1 77 ? -10.867 -10.987 -8.914 1.00 92.56 77 ALA A O 1
ATOM 652 N N . LEU A 1 78 ? -9.909 -10.535 -10.889 1.00 90.19 78 LEU A N 1
ATOM 653 C CA . LEU A 1 78 ? -9.434 -9.203 -10.512 1.00 90.19 78 LEU A CA 1
ATOM 654 C C . LEU A 1 78 ? -10.594 -8.255 -10.169 1.00 90.19 78 LEU A C 1
ATOM 656 O O . LEU A 1 78 ? -10.529 -7.535 -9.173 1.00 90.19 78 LEU A O 1
ATOM 660 N N . MET A 1 79 ? -11.677 -8.267 -10.951 1.00 91.00 79 MET A N 1
ATOM 661 C CA . MET A 1 79 ? -12.876 -7.463 -10.680 1.00 91.00 79 MET A CA 1
ATOM 662 C C . MET A 1 79 ? -13.588 -7.902 -9.401 1.00 91.00 79 MET A C 1
ATOM 664 O O . MET A 1 79 ? -14.072 -7.053 -8.652 1.00 91.00 79 MET A O 1
ATOM 668 N N . LEU A 1 80 ? -13.625 -9.209 -9.128 1.00 91.19 80 LEU A N 1
ATOM 669 C CA . LEU A 1 80 ? -14.154 -9.746 -7.878 1.00 91.19 80 LEU A CA 1
ATOM 670 C C . LEU A 1 80 ? -13.328 -9.249 -6.683 1.00 91.19 80 LEU A C 1
ATOM 672 O O . LEU A 1 80 ? -13.903 -8.678 -5.761 1.00 91.19 80 LEU A O 1
ATOM 676 N N . LYS A 1 81 ? -11.992 -9.334 -6.757 1.00 89.44 81 LYS A N 1
ATOM 677 C CA . LYS A 1 81 ? -11.084 -8.824 -5.715 1.00 89.44 81 LYS A CA 1
ATOM 678 C C . LYS A 1 81 ? -11.249 -7.315 -5.495 1.00 89.44 81 LYS A C 1
ATOM 680 O O . LYS A 1 81 ? -11.366 -6.862 -4.359 1.00 89.44 81 LYS A O 1
ATOM 685 N N . LYS A 1 82 ? -11.335 -6.514 -6.569 1.00 88.69 82 LYS A N 1
ATOM 686 C CA . LYS A 1 82 ? -11.588 -5.060 -6.470 1.00 88.69 82 LYS A CA 1
ATOM 687 C C . LYS A 1 82 ? -12.941 -4.765 -5.806 1.00 88.69 82 LYS A C 1
ATOM 689 O O . LYS A 1 82 ? -13.031 -3.851 -4.987 1.00 88.69 82 LYS A O 1
ATOM 694 N N . ARG A 1 83 ? -13.979 -5.553 -6.109 1.00 90.69 83 ARG A N 1
ATOM 695 C CA . ARG A 1 83 ? -15.297 -5.442 -5.466 1.00 90.69 83 ARG A CA 1
ATOM 696 C C . ARG A 1 83 ? -15.239 -5.795 -3.981 1.00 90.69 83 ARG A C 1
ATOM 698 O O . ARG A 1 83 ? -15.802 -5.061 -3.177 1.00 90.69 83 ARG A O 1
ATOM 705 N N . GLU A 1 84 ? -14.576 -6.886 -3.613 1.00 89.94 84 GLU A N 1
ATOM 706 C CA . GLU A 1 84 ? -14.409 -7.301 -2.214 1.00 89.94 84 GLU A CA 1
ATOM 707 C C . GLU A 1 84 ? -13.662 -6.247 -1.398 1.00 89.94 84 GLU A C 1
ATOM 709 O O . GLU A 1 84 ? -14.124 -5.870 -0.322 1.00 89.94 84 GLU A O 1
ATOM 714 N N . ASN A 1 85 ? -12.578 -5.691 -1.945 1.00 88.62 85 ASN A N 1
ATOM 715 C CA . ASN A 1 85 ? -11.833 -4.601 -1.316 1.00 88.62 85 ASN A CA 1
ATOM 716 C C . ASN A 1 85 ? -12.700 -3.353 -1.121 1.00 88.62 85 ASN A C 1
ATOM 718 O O . ASN A 1 85 ? -12.688 -2.753 -0.051 1.00 88.62 85 ASN A O 1
ATOM 722 N N . TYR A 1 86 ? -13.502 -2.981 -2.118 1.00 90.62 86 TYR A N 1
ATOM 723 C CA . TYR A 1 86 ? -14.428 -1.858 -1.983 1.00 90.62 86 TYR A CA 1
ATOM 724 C C . TYR A 1 86 ? -15.482 -2.106 -0.889 1.00 90.62 86 TYR A C 1
ATOM 726 O O . TYR A 1 86 ? -15.700 -1.247 -0.035 1.00 90.62 86 TYR A O 1
ATOM 734 N N . LEU A 1 87 ? -16.081 -3.300 -0.842 1.00 91.94 87 LEU A N 1
ATOM 735 C CA . LEU A 1 87 ? -17.025 -3.667 0.220 1.00 91.94 87 LEU A CA 1
ATOM 736 C C . LEU A 1 87 ? -16.361 -3.696 1.604 1.00 91.94 87 LEU A C 1
ATOM 738 O O . LEU A 1 87 ? -17.002 -3.343 2.591 1.00 91.94 87 LEU A O 1
ATOM 742 N N . ARG A 1 88 ? -15.082 -4.081 1.684 1.00 91.88 88 ARG A N 1
ATOM 743 C CA . ARG A 1 88 ? -14.272 -4.023 2.910 1.00 91.88 88 ARG A CA 1
ATOM 744 C C . ARG A 1 88 ? -14.108 -2.580 3.387 1.00 91.88 88 ARG A C 1
ATOM 746 O O . ARG A 1 88 ? -14.336 -2.303 4.558 1.00 91.88 88 ARG A O 1
ATOM 753 N N . ILE A 1 89 ? -13.806 -1.652 2.478 1.00 91.50 89 ILE A N 1
ATOM 754 C CA . ILE A 1 89 ? -13.674 -0.222 2.793 1.00 91.50 89 ILE A CA 1
ATOM 755 C C . ILE A 1 89 ? -15.011 0.366 3.279 1.00 91.50 89 ILE A C 1
ATOM 757 O O . ILE A 1 89 ? -15.028 1.116 4.257 1.00 91.50 89 ILE A O 1
ATOM 761 N N . LEU A 1 90 ? -16.137 -0.003 2.654 1.00 93.69 90 LEU A N 1
ATOM 762 C CA . LEU A 1 90 ? -17.470 0.394 3.130 1.00 93.69 90 LEU A CA 1
ATOM 763 C C . LEU A 1 90 ? -17.786 -0.183 4.515 1.00 93.69 90 LEU A C 1
ATOM 765 O O . LEU A 1 90 ? -18.428 0.474 5.328 1.00 93.69 90 LEU A O 1
ATOM 769 N N . ALA A 1 91 ? -17.340 -1.405 4.797 1.00 95.81 91 ALA A N 1
ATOM 770 C CA . ALA A 1 91 ? -17.582 -2.064 6.074 1.00 95.81 91 ALA A CA 1
ATOM 771 C C . ALA A 1 91 ? -16.662 -1.586 7.212 1.00 95.81 91 ALA A C 1
ATOM 773 O O . ALA A 1 91 ? -16.963 -1.856 8.375 1.00 95.81 91 ALA A O 1
ATOM 774 N N . SER A 1 92 ? -15.548 -0.921 6.890 1.00 94.06 92 SER A N 1
ATOM 775 C CA . SER A 1 92 ? -14.523 -0.538 7.864 1.00 94.06 92 SER A CA 1
ATOM 776 C C . SER A 1 92 ? -15.087 0.428 8.923 1.00 94.06 92 SER A C 1
ATOM 778 O O . SER A 1 92 ? -15.663 1.467 8.561 1.00 94.06 92 SER A O 1
ATOM 780 N N . PRO A 1 93 ? -14.896 0.136 10.227 1.00 94.88 93 PRO A N 1
ATOM 781 C CA . PRO A 1 93 ? -15.291 1.024 11.323 1.00 94.88 93 PRO A CA 1
ATOM 782 C C . PRO A 1 93 ? -14.453 2.302 11.391 1.00 94.88 93 PRO A C 1
ATOM 784 O O . PRO A 1 93 ? -14.805 3.234 12.107 1.00 94.88 93 PRO A O 1
ATOM 787 N N . THR A 1 94 ? -13.355 2.381 10.638 1.00 89.06 94 THR A N 1
ATOM 788 C CA . THR A 1 94 ? -12.450 3.522 10.706 1.00 89.06 94 THR A CA 1
ATOM 789 C C . THR A 1 94 ? -13.165 4.824 10.286 1.00 89.06 94 THR A C 1
ATOM 791 O O . THR A 1 94 ? -13.783 4.884 9.211 1.00 89.06 94 THR A O 1
ATOM 794 N N . PRO A 1 95 ? -13.090 5.891 11.106 1.00 87.31 95 PRO A N 1
ATOM 795 C CA . PRO A 1 95 ? -13.646 7.201 10.783 1.00 87.31 95 PRO A CA 1
ATOM 796 C C . PRO A 1 95 ? -13.060 7.796 9.499 1.00 87.31 95 PRO A C 1
ATOM 798 O O . PRO A 1 95 ? -11.868 7.666 9.225 1.00 87.31 95 PRO A O 1
ATOM 801 N N . GLN A 1 96 ? -13.874 8.542 8.744 1.00 84.38 96 GLN A N 1
ATOM 802 C CA . GLN A 1 96 ? -13.467 9.087 7.441 1.00 84.38 96 GLN A CA 1
ATOM 803 C C . GLN A 1 96 ? -12.228 9.989 7.520 1.00 84.38 96 GLN A C 1
ATOM 805 O O . GLN A 1 96 ? -11.410 9.985 6.607 1.00 84.38 96 GLN A O 1
ATOM 810 N N . PHE A 1 97 ? -12.070 10.767 8.594 1.00 79.38 97 PHE A N 1
ATOM 811 C CA . PHE A 1 97 ? -10.896 11.630 8.740 1.00 79.38 97 PHE A CA 1
ATOM 812 C C . PHE A 1 97 ? -9.604 10.811 8.872 1.00 79.38 97 PHE A C 1
ATOM 814 O O . PHE A 1 97 ? -8.604 11.192 8.275 1.00 79.38 97 PHE A O 1
ATOM 821 N N . ILE A 1 98 ? -9.646 9.663 9.563 1.00 79.81 98 ILE A N 1
ATOM 822 C CA . ILE A 1 98 ? -8.520 8.723 9.675 1.00 79.81 98 ILE A CA 1
ATOM 823 C C . ILE A 1 98 ? -8.293 8.001 8.345 1.00 79.81 98 ILE A C 1
ATOM 825 O O . ILE A 1 98 ? -7.153 7.822 7.942 1.00 79.81 98 ILE A O 1
ATOM 829 N N . GLN A 1 99 ? -9.350 7.632 7.617 1.00 81.62 99 GLN A N 1
ATOM 830 C CA . GLN A 1 99 ? -9.194 7.029 6.286 1.00 81.62 99 GLN A CA 1
ATOM 831 C C . GLN A 1 99 ? -8.537 8.007 5.297 1.00 81.62 99 GLN A C 1
ATOM 833 O O . GLN A 1 99 ? -7.619 7.636 4.569 1.00 81.62 99 GLN A O 1
ATOM 838 N N . ASN A 1 100 ? -8.956 9.276 5.305 1.00 79.00 100 ASN A N 1
ATOM 839 C CA . ASN A 1 100 ? -8.355 10.324 4.478 1.00 79.00 100 ASN A CA 1
ATOM 840 C C . ASN A 1 100 ? -6.900 10.587 4.889 1.00 79.00 100 ASN A C 1
ATOM 842 O O . ASN A 1 100 ? -6.032 10.711 4.030 1.00 79.00 100 ASN A O 1
ATOM 846 N N . ALA A 1 101 ? -6.639 10.641 6.197 1.00 74.44 101 ALA A N 1
ATOM 847 C CA . ALA A 1 101 ? -5.302 10.735 6.766 1.00 74.44 101 ALA A CA 1
ATOM 848 C C . ALA A 1 101 ? -4.396 9.612 6.261 1.00 74.44 101 ALA A C 1
ATOM 850 O O . ALA A 1 101 ? -3.350 9.873 5.677 1.00 74.44 101 ALA A O 1
ATOM 851 N N . ALA A 1 102 ? -4.839 8.367 6.439 1.00 73.19 102 ALA A N 1
ATOM 852 C CA . ALA A 1 102 ? -4.132 7.177 6.003 1.00 73.19 102 ALA A CA 1
ATOM 853 C C . ALA A 1 102 ? -3.876 7.215 4.495 1.00 73.19 102 ALA A C 1
ATOM 855 O O . ALA A 1 102 ? -2.749 6.994 4.081 1.00 73.19 102 ALA A O 1
ATOM 856 N N . SER A 1 103 ? -4.863 7.600 3.679 1.00 75.19 103 SER A N 1
ATOM 857 C CA . SER A 1 103 ? -4.683 7.737 2.230 1.00 75.19 103 SER A CA 1
ATOM 858 C C . SER A 1 103 ? -3.607 8.761 1.857 1.00 75.19 103 SER A C 1
ATOM 860 O O . SER A 1 103 ? -2.829 8.510 0.936 1.00 75.19 103 SER A O 1
ATOM 862 N N . VAL A 1 104 ? -3.541 9.901 2.553 1.00 70.25 104 VAL A N 1
ATOM 863 C CA . VAL A 1 104 ? -2.487 10.904 2.338 1.00 70.25 104 VAL A CA 1
ATOM 864 C C . VAL A 1 104 ? -1.130 10.351 2.764 1.00 70.25 104 VAL A C 1
ATOM 866 O O . VAL A 1 104 ? -0.167 10.493 2.017 1.00 70.25 104 VAL A O 1
ATOM 869 N N . LEU A 1 105 ? -1.054 9.688 3.922 1.00 70.69 105 LEU A N 1
ATOM 870 C CA . LEU A 1 105 ? 0.184 9.078 4.409 1.00 70.69 105 LEU A CA 1
ATOM 871 C C . LEU A 1 105 ? 0.693 8.004 3.453 1.00 70.69 105 LEU A C 1
ATOM 873 O O . LEU A 1 105 ? 1.858 8.051 3.091 1.00 70.69 105 LEU A O 1
ATOM 877 N N . THR A 1 106 ? -0.175 7.110 2.982 1.00 73.44 106 THR A N 1
ATOM 878 C CA . THR A 1 106 ? 0.169 6.090 1.986 1.00 73.44 106 THR A CA 1
ATOM 879 C C . THR A 1 106 ? 0.639 6.722 0.683 1.00 73.44 106 THR A C 1
ATOM 881 O O . THR A 1 106 ? 1.639 6.291 0.139 1.00 73.44 106 THR A O 1
ATOM 884 N N . THR A 1 107 ? 0.001 7.797 0.212 1.00 68.75 107 THR A N 1
ATOM 885 C CA . THR A 1 107 ? 0.459 8.481 -1.011 1.00 68.75 107 THR A CA 1
ATOM 886 C C . THR A 1 107 ? 1.844 9.109 -0.823 1.00 68.75 107 THR A C 1
ATOM 888 O O . THR A 1 107 ? 2.674 9.076 -1.729 1.00 68.75 107 THR A O 1
ATOM 891 N N . LEU A 1 108 ? 2.105 9.708 0.344 1.00 67.19 108 LEU A N 1
ATOM 892 C CA . LEU A 1 108 ? 3.422 10.257 0.672 1.00 67.19 108 LEU A CA 1
ATOM 893 C C . LEU A 1 108 ? 4.480 9.154 0.791 1.00 67.19 108 LEU A C 1
ATOM 895 O O . LEU A 1 108 ? 5.612 9.366 0.358 1.00 67.19 108 LEU A O 1
ATOM 899 N N . ASP A 1 109 ? 4.104 8.004 1.344 1.00 75.56 109 ASP A N 1
ATOM 900 C CA . ASP A 1 109 ? 4.949 6.816 1.468 1.00 75.56 109 ASP A CA 1
ATOM 901 C C . ASP A 1 109 ? 5.264 6.217 0.094 1.00 75.56 109 ASP A C 1
ATOM 903 O O . ASP A 1 109 ? 6.429 6.095 -0.249 1.00 75.56 109 ASP A O 1
ATOM 907 N N . ASP A 1 110 ? 4.263 6.012 -0.769 1.00 72.38 110 ASP A N 1
ATOM 908 C CA . ASP A 1 110 ? 4.442 5.548 -2.151 1.00 72.38 110 ASP A CA 1
ATOM 909 C C . ASP A 1 110 ? 5.404 6.458 -2.932 1.00 72.38 110 ASP A C 1
ATOM 911 O O . ASP A 1 110 ? 6.273 5.988 -3.668 1.00 72.38 110 ASP A O 1
ATOM 915 N N . VAL A 1 111 ? 5.279 7.783 -2.775 1.00 70.12 111 VAL A N 1
ATOM 916 C CA . VAL A 1 111 ? 6.207 8.746 -3.389 1.00 70.12 111 VAL A CA 1
ATOM 917 C C . VAL A 1 111 ? 7.612 8.582 -2.813 1.00 70.12 111 VAL A C 1
ATOM 919 O O . VAL A 1 111 ? 8.579 8.548 -3.574 1.00 70.12 111 VAL A O 1
ATOM 922 N N . ASN A 1 112 ? 7.744 8.483 -1.490 1.00 74.44 112 ASN A N 1
ATOM 923 C CA . ASN A 1 112 ? 9.027 8.272 -0.827 1.00 74.44 112 ASN A CA 1
ATOM 924 C C . ASN A 1 112 ? 9.698 6.970 -1.298 1.00 74.44 112 ASN A C 1
ATOM 926 O O . ASN A 1 112 ? 10.869 6.988 -1.674 1.00 74.44 112 ASN A O 1
ATOM 930 N N . ASP A 1 113 ? 8.936 5.887 -1.383 1.00 76.56 113 ASP A N 1
ATOM 931 C CA . ASP A 1 113 ? 9.375 4.556 -1.781 1.00 76.56 113 ASP A CA 1
ATOM 932 C C . ASP A 1 113 ? 9.774 4.506 -3.256 1.00 76.56 113 ASP A C 1
ATOM 934 O O . ASP A 1 113 ? 10.835 3.972 -3.594 1.00 76.56 113 ASP A O 1
ATOM 938 N N . VAL A 1 114 ? 8.995 5.128 -4.150 1.00 72.06 114 VAL A N 1
ATOM 939 C CA . VAL A 1 114 ? 9.337 5.253 -5.578 1.00 72.06 114 VAL A CA 1
ATOM 940 C C . VAL A 1 114 ? 10.625 6.051 -5.755 1.00 72.06 114 VAL A C 1
ATOM 942 O O . VAL A 1 114 ? 11.514 5.630 -6.498 1.00 72.06 114 VAL A O 1
ATOM 945 N N . LEU A 1 115 ? 10.765 7.185 -5.065 1.00 74.81 115 LEU A N 1
ATOM 946 C CA . LEU A 1 115 ? 11.966 8.017 -5.146 1.00 74.81 115 LEU A CA 1
ATOM 947 C C . LEU A 1 115 ? 13.186 7.328 -4.517 1.00 74.81 115 LEU A C 1
ATOM 949 O O . LEU A 1 115 ? 14.286 7.396 -5.074 1.00 74.81 115 LEU A O 1
ATOM 953 N N . GLY A 1 116 ? 12.995 6.636 -3.394 1.00 76.38 116 GLY A N 1
ATOM 954 C CA . GLY A 1 116 ? 14.007 5.835 -2.713 1.00 76.38 116 GLY A CA 1
ATOM 955 C C . GLY A 1 116 ? 14.500 4.700 -3.602 1.00 76.38 116 GLY A C 1
ATOM 956 O O . GLY A 1 116 ? 15.698 4.602 -3.878 1.00 76.38 116 GLY A O 1
ATOM 957 N N . THR A 1 117 ? 13.582 3.912 -4.153 1.00 75.44 117 THR A N 1
ATOM 958 C CA . THR A 1 117 ? 13.888 2.797 -5.057 1.00 75.44 117 THR A CA 1
ATOM 959 C C . THR A 1 117 ? 14.552 3.284 -6.336 1.00 75.44 117 THR A C 1
ATOM 961 O O . THR A 1 117 ? 15.590 2.746 -6.728 1.00 75.44 117 THR A O 1
ATOM 964 N N . ALA A 1 118 ? 14.045 4.356 -6.953 1.00 73.62 118 ALA A N 1
ATOM 965 C CA . ALA A 1 118 ? 14.681 4.972 -8.114 1.00 73.62 118 ALA A CA 1
ATOM 966 C C . ALA A 1 118 ? 16.117 5.416 -7.800 1.00 73.62 118 ALA A C 1
ATOM 968 O O . ALA A 1 118 ? 17.017 5.196 -8.611 1.00 73.62 118 ALA A O 1
ATOM 969 N N . ALA A 1 119 ? 16.371 5.975 -6.612 1.00 75.88 119 ALA A N 1
ATOM 970 C CA . ALA A 1 119 ? 17.717 6.341 -6.182 1.00 75.88 119 ALA A CA 1
ATOM 971 C C . ALA A 1 119 ? 18.621 5.115 -5.953 1.00 75.88 119 ALA A C 1
ATOM 973 O O . ALA A 1 119 ? 19.803 5.157 -6.307 1.00 75.88 119 ALA A O 1
ATOM 974 N N . VAL A 1 120 ? 18.094 4.011 -5.408 1.00 80.25 120 VAL A N 1
ATOM 975 C CA . VAL A 1 120 ? 18.836 2.746 -5.259 1.00 80.25 120 VAL A CA 1
ATOM 976 C C . VAL A 1 120 ? 19.201 2.166 -6.625 1.00 80.25 120 VAL A C 1
ATOM 978 O O . VAL A 1 120 ? 20.371 1.844 -6.84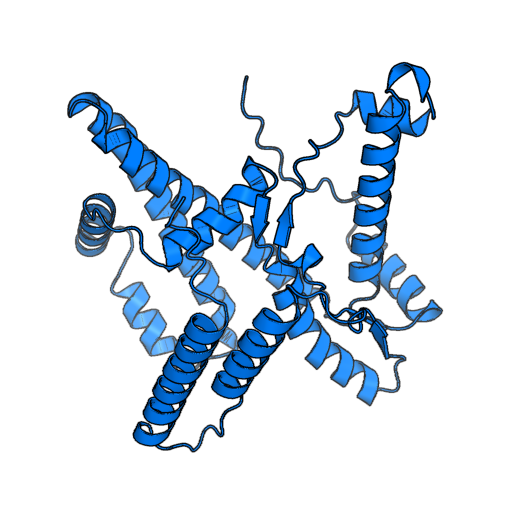8 1.00 80.25 120 VAL A O 1
ATOM 981 N N . VAL A 1 121 ? 18.242 2.086 -7.549 1.00 79.06 121 VAL A N 1
ATOM 982 C CA . VAL A 1 121 ? 18.460 1.599 -8.919 1.00 79.06 121 VAL A CA 1
ATOM 983 C C . VAL A 1 121 ? 19.464 2.491 -9.640 1.00 79.06 121 VAL A C 1
ATOM 985 O O . VAL A 1 121 ? 20.465 1.992 -10.152 1.00 79.06 121 VAL A O 1
ATOM 988 N N . ALA A 1 122 ? 19.276 3.813 -9.604 1.00 77.06 122 ALA A N 1
ATOM 989 C CA . ALA A 1 122 ? 20.205 4.766 -10.202 1.00 77.06 122 ALA A CA 1
ATOM 990 C C . ALA A 1 122 ? 21.622 4.617 -9.629 1.00 77.06 122 ALA A C 1
ATOM 992 O O . ALA A 1 122 ? 22.592 4.676 -10.379 1.00 77.06 122 ALA A O 1
ATOM 993 N N . ARG A 1 123 ? 21.763 4.353 -8.323 1.00 81.44 123 ARG A N 1
ATOM 994 C CA . ARG A 1 123 ? 23.055 4.086 -7.669 1.00 81.44 123 ARG A CA 1
ATOM 995 C C . ARG A 1 123 ? 23.699 2.787 -8.157 1.00 81.44 123 ARG A C 1
ATOM 997 O O . ARG A 1 123 ? 24.912 2.764 -8.352 1.00 81.44 123 ARG A O 1
ATOM 1004 N N . ILE A 1 124 ? 22.927 1.717 -8.345 1.00 80.81 124 ILE A N 1
ATOM 1005 C CA . ILE A 1 124 ? 23.432 0.439 -8.876 1.00 80.81 124 ILE A CA 1
ATOM 1006 C C . ILE A 1 124 ? 23.878 0.613 -10.333 1.00 80.81 124 ILE A C 1
ATOM 1008 O O . ILE A 1 124 ? 24.993 0.225 -10.683 1.00 80.81 124 ILE A O 1
ATOM 1012 N N . VAL A 1 125 ? 23.050 1.258 -11.157 1.00 80.19 125 VAL A N 1
ATOM 1013 C CA . VAL A 1 125 ? 23.328 1.508 -12.578 1.00 80.19 125 VAL A CA 1
ATOM 1014 C C . VAL A 1 125 ? 24.533 2.436 -12.745 1.00 80.19 125 VAL A C 1
ATOM 1016 O O . VAL A 1 125 ? 25.442 2.130 -13.513 1.00 80.19 125 VAL A O 1
ATOM 1019 N N . ALA A 1 126 ? 24.618 3.519 -11.967 1.00 81.94 126 ALA A N 1
ATOM 1020 C CA . ALA A 1 126 ? 25.738 4.460 -12.013 1.00 81.94 126 ALA A CA 1
ATOM 1021 C C . ALA A 1 126 ? 27.095 3.809 -11.695 1.00 81.94 126 ALA A C 1
ATOM 1023 O O . ALA A 1 126 ? 28.113 4.287 -12.181 1.00 81.94 126 ALA A O 1
ATOM 1024 N N . ARG A 1 127 ? 27.137 2.708 -10.929 1.00 82.69 127 ARG A N 1
ATOM 1025 C CA . ARG A 1 127 ? 28.388 1.962 -10.676 1.00 82.69 127 ARG A CA 1
ATOM 1026 C C . ARG A 1 127 ? 28.887 1.181 -11.881 1.00 82.69 127 ARG A C 1
ATOM 1028 O O . ARG A 1 127 ? 30.072 0.883 -11.952 1.00 82.69 127 ARG A O 1
ATOM 1035 N N . ARG A 1 128 ? 27.987 0.801 -12.785 1.00 86.31 128 ARG A N 1
ATOM 1036 C CA . ARG A 1 128 ? 28.320 0.042 -13.995 1.00 86.31 128 ARG A CA 1
ATOM 1037 C C . ARG A 1 128 ? 28.627 0.949 -15.186 1.00 86.31 128 ARG A C 1
ATOM 1039 O O . ARG A 1 128 ? 29.002 0.448 -16.237 1.00 86.31 128 ARG A O 1
ATOM 1046 N N . LEU A 1 129 ? 28.478 2.264 -15.026 1.00 86.44 129 LEU A N 1
ATOM 1047 C CA . LEU A 1 129 ? 28.660 3.250 -16.083 1.00 86.44 129 LEU A CA 1
ATOM 1048 C C . LEU A 1 129 ? 29.946 4.071 -15.885 1.00 86.44 129 LEU A C 1
ATOM 1050 O O . LEU A 1 129 ? 30.381 4.275 -14.750 1.00 86.44 129 LEU A O 1
ATOM 1054 N N . PRO A 1 130 ? 30.549 4.591 -16.971 1.00 87.19 130 PRO A N 1
ATOM 1055 C CA . PRO A 1 130 ? 31.710 5.471 -16.882 1.00 87.19 130 PRO A CA 1
ATOM 1056 C C . PRO A 1 130 ? 31.377 6.753 -16.105 1.00 87.19 130 PRO A C 1
ATOM 1058 O O . PRO A 1 130 ? 30.235 7.219 -16.100 1.00 87.19 130 PRO A O 1
ATOM 1061 N N . ALA A 1 131 ? 32.387 7.359 -15.473 1.00 85.12 131 ALA A N 1
ATOM 1062 C CA . ALA A 1 131 ? 32.215 8.449 -14.506 1.00 85.12 131 ALA A CA 1
ATOM 1063 C C . ALA A 1 131 ? 31.364 9.632 -15.014 1.00 85.12 131 ALA A C 1
ATOM 1065 O O . ALA A 1 131 ? 30.660 10.264 -14.227 1.00 85.12 131 ALA A O 1
ATOM 1066 N N . MET A 1 132 ? 31.395 9.928 -16.318 1.00 79.06 132 MET A N 1
ATOM 1067 C CA . MET A 1 132 ? 30.554 10.971 -16.919 1.00 79.06 132 MET A CA 1
ATOM 1068 C C . MET A 1 132 ? 29.066 10.590 -16.949 1.00 79.06 132 MET A C 1
ATOM 1070 O O . MET A 1 132 ? 28.226 11.381 -16.521 1.00 79.06 132 MET A O 1
ATOM 1074 N N . ALA A 1 133 ? 28.731 9.368 -17.366 1.00 78.69 133 ALA A N 1
ATOM 1075 C CA . ALA A 1 133 ? 27.353 8.873 -17.385 1.00 78.69 133 ALA A CA 1
ATOM 1076 C C . ALA A 1 133 ? 26.805 8.651 -15.963 1.00 78.69 133 ALA A C 1
ATOM 1078 O O . ALA A 1 133 ? 25.645 8.952 -15.679 1.00 78.69 133 ALA A O 1
ATOM 1079 N N . ALA A 1 134 ? 27.663 8.218 -15.033 1.00 79.00 134 ALA A N 1
ATOM 1080 C CA . ALA A 1 134 ? 27.322 8.117 -13.618 1.00 79.00 134 ALA A CA 1
ATOM 1081 C C . ALA A 1 134 ? 26.918 9.481 -13.025 1.00 79.00 134 ALA A C 1
ATOM 1083 O O . ALA A 1 134 ? 25.916 9.570 -12.317 1.00 79.00 134 ALA A O 1
ATOM 1084 N N . LYS A 1 135 ? 27.645 10.565 -13.346 1.00 79.44 135 LYS A N 1
ATOM 1085 C CA . LYS A 1 135 ? 27.296 11.930 -12.904 1.00 79.44 135 LYS A CA 1
ATOM 1086 C C . LYS A 1 135 ? 25.928 12.377 -13.422 1.00 79.44 135 LYS A C 1
ATOM 1088 O O . LYS A 1 135 ? 25.186 13.007 -12.671 1.00 79.44 135 LYS A O 1
ATOM 1093 N N . PHE A 1 136 ? 25.583 12.020 -14.660 1.00 78.94 136 PHE A N 1
ATOM 1094 C CA . PHE A 1 136 ? 24.289 12.361 -15.252 1.00 78.94 136 PHE A CA 1
ATOM 1095 C C . PHE A 1 136 ? 23.119 11.675 -14.532 1.00 78.94 136 PHE A C 1
ATOM 1097 O O . PHE A 1 136 ? 22.122 12.327 -14.246 1.00 78.94 136 PHE A O 1
ATOM 1104 N N . LEU A 1 137 ? 23.255 10.400 -14.149 1.00 72.88 137 LEU A N 1
ATOM 1105 C CA . LEU A 1 137 ? 22.222 9.670 -13.395 1.00 72.88 137 LEU A CA 1
ATOM 1106 C C . LEU A 1 137 ? 22.138 10.075 -11.916 1.00 72.88 137 LEU A C 1
ATOM 1108 O O . LEU A 1 137 ? 21.052 10.103 -11.335 1.00 72.88 137 LEU A O 1
ATOM 1112 N N . LEU A 1 138 ? 23.275 10.402 -11.294 1.00 77.12 138 LEU A N 1
ATOM 1113 C CA . LEU A 1 138 ? 23.324 10.786 -9.881 1.00 77.12 138 LEU A CA 1
ATOM 1114 C C . LEU A 1 138 ? 22.689 12.159 -9.609 1.00 77.12 138 LEU A C 1
ATOM 1116 O O . LEU A 1 138 ? 22.253 12.403 -8.485 1.00 77.12 138 LEU A O 1
ATOM 1120 N N . GLY A 1 139 ? 22.601 13.036 -10.616 1.00 79.50 139 GLY A N 1
ATOM 1121 C CA . GLY A 1 139 ? 21.922 14.332 -10.509 1.00 79.50 139 GLY A CA 1
ATOM 1122 C C . GLY A 1 139 ? 20.427 14.192 -10.178 1.00 79.50 139 GLY A C 1
ATOM 1123 O O . GLY A 1 139 ? 20.013 14.605 -9.092 1.00 79.50 139 GLY A O 1
ATOM 1124 N N . PRO A 1 140 ? 19.615 13.566 -11.052 1.00 75.69 140 PRO A N 1
ATOM 1125 C CA . PRO A 1 140 ? 18.204 13.279 -10.786 1.00 75.69 140 PRO A CA 1
ATOM 1126 C C . PRO A 1 140 ? 17.982 12.399 -9.549 1.00 75.69 140 PRO A C 1
ATOM 1128 O O . PRO A 1 140 ? 17.076 12.673 -8.765 1.00 75.69 140 PRO A O 1
ATOM 1131 N N . ALA A 1 141 ? 18.843 11.402 -9.302 1.00 73.19 141 ALA A N 1
ATOM 1132 C CA . ALA A 1 141 ? 18.769 10.584 -8.087 1.00 73.19 141 ALA A CA 1
ATOM 1133 C C . ALA A 1 141 ? 18.960 11.416 -6.803 1.00 73.19 141 ALA A C 1
ATOM 1135 O O . ALA A 1 141 ? 18.330 11.154 -5.779 1.00 73.19 141 ALA A O 1
ATOM 1136 N N . GLY A 1 142 ? 19.799 12.456 -6.853 1.00 70.06 142 GLY A N 1
ATOM 1137 C CA . GLY A 1 142 ? 19.962 13.412 -5.762 1.00 70.06 142 GLY A CA 1
ATOM 1138 C C . GLY A 1 142 ? 18.688 14.208 -5.467 1.00 70.06 142 GLY A C 1
ATOM 1139 O O . GLY A 1 142 ? 18.374 14.421 -4.297 1.00 70.06 142 GLY A O 1
ATOM 1140 N N . TRP A 1 143 ? 17.937 14.603 -6.500 1.00 70.88 143 TRP A N 1
ATOM 1141 C CA . TRP A 1 143 ? 16.635 15.268 -6.354 1.00 70.88 143 TRP A CA 1
ATOM 1142 C C . TRP A 1 143 ? 15.551 14.324 -5.839 1.00 70.88 143 TRP A C 1
ATOM 1144 O O . TRP A 1 143 ? 14.768 14.720 -4.978 1.00 70.88 143 TRP A O 1
ATOM 1154 N N . ALA A 1 144 ? 15.555 13.068 -6.287 1.00 69.88 144 ALA A N 1
ATOM 1155 C CA . ALA A 1 144 ? 14.658 12.045 -5.763 1.00 69.88 144 ALA A CA 1
ATOM 1156 C C . ALA A 1 144 ? 14.848 11.853 -4.249 1.00 69.88 144 ALA A C 1
ATOM 1158 O O . ALA A 1 144 ? 13.882 11.899 -3.494 1.00 69.88 144 ALA A O 1
ATOM 1159 N N . LEU A 1 145 ? 16.097 11.771 -3.775 1.00 70.44 145 LEU A N 1
ATOM 1160 C CA . LEU A 1 145 ? 16.390 11.692 -2.339 1.00 70.44 145 LEU A CA 1
ATOM 1161 C C . LEU A 1 145 ? 15.945 12.936 -1.554 1.00 70.44 145 LEU A C 1
ATOM 1163 O O . LEU A 1 145 ? 15.585 12.821 -0.388 1.00 70.44 145 LEU A O 1
ATOM 1167 N N . VAL A 1 146 ? 15.964 14.123 -2.167 1.00 67.25 146 VAL A N 1
ATOM 1168 C CA . VAL A 1 146 ? 15.426 15.340 -1.535 1.00 67.25 146 VAL A CA 1
ATOM 1169 C C . VAL A 1 146 ? 13.902 15.265 -1.422 1.00 67.25 146 VAL A C 1
ATOM 1171 O O . VAL A 1 146 ? 13.365 15.623 -0.378 1.00 67.25 146 VAL A O 1
ATOM 1174 N N . GLY A 1 147 ? 13.210 14.777 -2.455 1.00 65.25 147 GLY A N 1
ATOM 1175 C CA . GLY A 1 147 ? 11.764 14.545 -2.402 1.00 65.25 147 GLY A CA 1
ATOM 1176 C C . GLY A 1 147 ? 11.377 13.528 -1.324 1.00 65.25 147 GLY A C 1
ATOM 1177 O O . GLY A 1 147 ? 10.469 13.794 -0.541 1.00 65.25 147 GLY A O 1
ATOM 1178 N N . ALA A 1 148 ? 12.133 12.434 -1.215 1.00 69.00 148 ALA A N 1
ATOM 1179 C CA . ALA A 1 148 ? 12.016 11.437 -0.149 1.00 69.00 148 ALA A CA 1
ATOM 1180 C C . ALA A 1 148 ? 12.198 12.050 1.256 1.00 69.00 148 ALA A C 1
ATOM 1182 O O . ALA A 1 148 ? 11.357 11.864 2.134 1.00 69.00 148 ALA A O 1
ATOM 1183 N N . ASP A 1 149 ? 13.244 12.865 1.463 1.00 67.25 149 ASP A N 1
ATOM 1184 C CA . ASP A 1 149 ? 13.479 13.561 2.739 1.00 67.25 149 ASP A CA 1
ATOM 1185 C C . ASP A 1 149 ? 12.298 14.494 3.113 1.00 67.25 149 ASP A C 1
ATOM 1187 O O . ASP A 1 149 ? 11.923 14.585 4.285 1.00 67.25 149 ASP A O 1
ATOM 1191 N N . ILE A 1 150 ? 11.697 15.181 2.130 1.00 66.31 150 ILE A N 1
ATOM 1192 C CA . ILE A 1 150 ? 10.541 16.075 2.331 1.00 66.31 150 ILE A CA 1
ATOM 1193 C C . ILE A 1 150 ? 9.272 15.275 2.654 1.00 66.31 150 ILE A C 1
ATOM 1195 O O . ILE A 1 150 ? 8.546 15.640 3.579 1.00 66.31 150 ILE A O 1
ATOM 1199 N N . ALA A 1 151 ? 9.016 14.178 1.940 1.00 63.88 151 ALA A N 1
ATOM 1200 C CA . ALA A 1 151 ? 7.885 13.292 2.206 1.00 63.88 151 ALA A CA 1
ATOM 1201 C C . ALA A 1 151 ? 7.990 12.657 3.604 1.00 63.88 151 ALA A C 1
ATOM 1203 O O . ALA A 1 151 ? 7.033 12.693 4.376 1.00 63.88 151 ALA A O 1
ATOM 1204 N N . GLY A 1 152 ? 9.182 12.187 3.985 1.00 71.56 152 GLY A N 1
ATOM 1205 C CA . GLY A 1 152 ? 9.458 11.674 5.327 1.00 71.56 152 GLY A CA 1
ATOM 1206 C C . GLY A 1 152 ? 9.280 12.731 6.424 1.00 71.56 152 GLY A C 1
ATOM 1207 O O . GLY A 1 152 ? 8.768 12.429 7.504 1.00 71.56 152 GLY A O 1
ATOM 1208 N N . LEU A 1 153 ? 9.647 13.990 6.159 1.00 66.38 153 LEU A N 1
ATOM 1209 C CA . LEU A 1 153 ? 9.366 15.104 7.068 1.00 66.38 153 LEU A CA 1
ATOM 1210 C C . LEU A 1 153 ? 7.855 15.348 7.203 1.00 66.38 153 LEU A C 1
ATOM 1212 O O . LEU A 1 153 ? 7.376 15.510 8.322 1.00 66.38 153 LEU A O 1
ATOM 1216 N N . ALA A 1 154 ? 7.102 15.330 6.101 1.00 61.69 154 ALA A N 1
ATOM 1217 C CA . ALA A 1 154 ? 5.648 15.485 6.117 1.00 61.69 154 ALA A CA 1
ATOM 1218 C C . ALA A 1 154 ? 4.952 14.352 6.896 1.00 61.69 154 ALA A C 1
ATOM 1220 O O . ALA A 1 154 ? 4.082 14.628 7.718 1.00 61.69 154 ALA A O 1
ATOM 1221 N N . LEU A 1 155 ? 5.390 13.099 6.723 1.00 66.88 155 LEU A N 1
ATOM 1222 C CA . LEU A 1 155 ? 4.925 11.935 7.493 1.00 66.88 155 LEU A CA 1
ATOM 1223 C C . LEU A 1 155 ? 5.149 12.123 9.004 1.00 66.88 155 LEU A C 1
ATOM 1225 O O . LEU A 1 155 ? 4.231 11.934 9.807 1.00 66.88 155 LEU A O 1
ATOM 1229 N N . LYS A 1 156 ? 6.344 12.579 9.402 1.00 65.06 156 LYS A N 1
ATOM 1230 C CA . LYS A 1 156 ? 6.650 12.899 10.807 1.00 65.06 156 LYS A CA 1
ATOM 1231 C C . LYS A 1 156 ? 5.774 14.033 11.337 1.00 65.06 156 LYS A C 1
ATOM 1233 O O . LYS A 1 156 ? 5.222 13.899 12.428 1.00 65.06 156 LYS A O 1
ATOM 1238 N N . LEU A 1 157 ? 5.602 15.102 10.552 1.00 59.50 157 LEU A N 1
ATOM 1239 C CA . LEU A 1 157 ? 4.742 16.245 10.875 1.00 59.50 157 LEU A CA 1
ATOM 1240 C C . LEU A 1 157 ? 3.252 15.870 10.964 1.00 59.50 157 LEU A C 1
ATOM 1242 O O . LEU A 1 157 ? 2.482 16.510 11.675 1.00 59.50 157 LEU A O 1
ATOM 1246 N N . TYR A 1 158 ? 2.832 14.811 10.288 1.00 62.66 158 TYR A N 1
ATOM 1247 C CA . TYR A 1 158 ? 1.466 14.323 10.391 1.00 62.66 158 TYR A CA 1
ATOM 1248 C C . TYR A 1 158 ? 1.246 13.453 11.636 1.00 62.66 158 TYR A C 1
ATOM 1250 O O . TYR A 1 158 ? 0.184 13.492 12.251 1.00 62.66 158 TYR A O 1
ATOM 1258 N N . SER A 1 159 ? 2.267 12.704 12.062 1.00 62.03 159 SER A N 1
ATOM 1259 C CA . SER A 1 159 ? 2.214 11.865 13.270 1.00 62.03 159 SER A CA 1
ATOM 1260 C C . SER A 1 159 ? 2.268 12.648 14.596 1.00 62.03 159 SER A C 1
ATOM 1262 O O . SER A 1 159 ? 2.132 12.057 15.673 1.00 62.03 159 SER A O 1
ATOM 1264 N N . LEU A 1 160 ? 2.436 13.978 14.537 1.00 55.84 160 LEU A N 1
ATOM 1265 C CA . LEU A 1 160 ? 2.685 14.831 15.702 1.00 55.84 160 LEU A CA 1
ATOM 1266 C C . LEU A 1 160 ? 1.613 14.831 16.807 1.00 55.84 160 LEU A C 1
ATOM 1268 O O . LEU A 1 160 ? 2.010 14.874 17.975 1.00 55.84 160 LEU A O 1
ATOM 1272 N N . PRO A 1 161 ? 0.291 14.777 16.537 1.00 55.19 161 PRO A N 1
ATOM 1273 C CA . PRO A 1 161 ? -0.691 14.888 17.616 1.00 55.19 161 PRO A CA 1
ATOM 1274 C C . PRO A 1 161 ? -0.649 13.702 18.594 1.00 55.19 161 PRO A C 1
ATOM 1276 O O . PRO A 1 161 ? -1.176 13.805 19.697 1.00 55.19 161 PRO A O 1
ATOM 1279 N N . PHE A 1 162 ? 0.031 12.602 18.248 1.00 59.34 162 PHE A N 1
ATOM 1280 C CA . PHE A 1 162 ? 0.073 11.385 19.061 1.00 59.34 162 PHE A CA 1
ATOM 1281 C C . PHE A 1 162 ? 1.334 11.243 19.938 1.00 59.34 162 PHE A C 1
ATOM 1283 O O . PHE A 1 162 ? 1.422 10.292 20.712 1.00 59.34 162 PHE A O 1
ATOM 1290 N N . LYS A 1 163 ? 2.329 12.148 19.844 1.00 58.03 163 LYS A N 1
ATOM 1291 C CA . LYS A 1 163 ? 3.635 11.999 20.537 1.00 58.03 163 LYS A CA 1
ATOM 1292 C C . LYS A 1 163 ? 4.259 13.310 21.045 1.00 58.03 163 LYS A C 1
ATOM 1294 O O . LYS A 1 163 ? 5.468 13.496 20.928 1.00 58.03 163 LYS A O 1
ATOM 1299 N N . ALA A 1 164 ? 3.481 14.196 21.671 1.00 59.62 164 ALA A N 1
ATOM 1300 C CA . ALA A 1 164 ? 3.899 15.555 22.068 1.00 59.62 164 ALA A CA 1
ATOM 1301 C C . ALA A 1 164 ? 5.268 15.685 22.792 1.00 59.62 164 ALA A C 1
ATOM 1303 O O . ALA A 1 164 ? 5.977 16.663 22.568 1.00 59.62 164 ALA A O 1
ATOM 1304 N N . ARG A 1 165 ? 5.688 14.709 23.619 1.00 68.00 165 ARG A N 1
ATOM 1305 C CA . ARG A 1 165 ? 6.991 14.753 24.329 1.00 68.00 165 ARG A CA 1
ATOM 1306 C C . ARG A 1 165 ? 8.189 14.261 23.508 1.00 68.00 165 ARG A C 1
ATOM 1308 O O . ARG A 1 165 ? 9.241 14.889 23.545 1.00 68.00 165 ARG A O 1
ATOM 1315 N N . ARG A 1 166 ? 8.048 13.178 22.732 1.00 67.81 166 ARG A N 1
ATOM 1316 C CA . ARG A 1 166 ? 9.105 12.734 21.791 1.00 67.81 166 ARG A CA 1
ATOM 1317 C C . ARG A 1 166 ? 9.232 13.689 20.599 1.00 67.81 166 ARG A C 1
ATOM 1319 O O . ARG A 1 166 ? 10.290 13.782 19.984 1.00 67.81 166 ARG A O 1
ATOM 1326 N N . LEU A 1 167 ? 8.175 14.463 20.360 1.00 62.44 167 LEU A N 1
ATOM 1327 C CA . LEU A 1 167 ? 8.044 15.461 19.313 1.00 62.44 167 LEU A CA 1
ATOM 1328 C C . LEU A 1 167 ? 9.173 16.465 19.256 1.00 62.44 167 LEU A C 1
ATOM 1330 O O . LEU A 1 167 ? 9.766 16.652 18.206 1.00 62.44 167 LEU A O 1
ATOM 1334 N N . GLN A 1 168 ? 9.444 17.140 20.371 1.00 65.69 168 GLN A N 1
ATOM 1335 C CA . GLN A 1 168 ? 10.413 18.226 20.377 1.00 65.69 168 GLN A CA 1
ATOM 1336 C C . GLN A 1 168 ? 11.804 17.686 20.079 1.00 65.69 168 GLN A C 1
ATOM 1338 O O . GLN A 1 168 ? 12.578 18.347 19.399 1.00 65.69 168 GLN A O 1
ATOM 1343 N N . HIS A 1 169 ? 12.108 16.470 20.533 1.00 74.94 169 HIS A N 1
ATOM 1344 C CA . HIS A 1 169 ? 13.385 15.837 20.256 1.00 74.94 169 HIS A CA 1
ATOM 1345 C C . HIS A 1 169 ? 13.497 15.413 18.788 1.00 74.94 169 HIS A C 1
ATOM 1347 O O . HIS A 1 169 ? 14.440 15.822 18.116 1.00 74.94 169 HIS A O 1
ATOM 1353 N N . GLU A 1 170 ? 12.505 14.696 18.253 1.00 72.38 170 GLU A N 1
ATOM 1354 C CA . GLU A 1 170 ? 12.513 14.250 16.854 1.00 72.38 170 GLU A CA 1
ATOM 1355 C C . GLU A 1 170 ? 12.413 15.416 15.861 1.00 72.38 170 GLU A C 1
ATOM 1357 O O . GLU A 1 170 ? 13.094 15.408 14.833 1.00 72.38 170 GLU A O 1
ATOM 1362 N N . LEU A 1 171 ? 11.616 16.445 16.163 1.00 65.00 171 LEU A N 1
ATOM 1363 C CA . LEU A 1 171 ? 11.560 17.681 15.385 1.00 65.00 171 LEU A CA 1
ATOM 1364 C C . LEU A 1 171 ? 12.880 18.422 15.464 1.00 65.00 171 LEU A C 1
ATOM 1366 O O . LEU A 1 171 ? 13.386 18.809 14.423 1.00 65.00 171 LEU A O 1
ATOM 1370 N N . ASN A 1 172 ? 13.480 18.585 16.644 1.00 71.12 172 ASN A N 1
ATOM 1371 C CA . ASN A 1 172 ? 14.776 19.248 16.743 1.00 71.12 172 ASN A CA 1
ATOM 1372 C C . ASN A 1 172 ? 15.867 18.462 16.014 1.00 71.12 172 ASN A C 1
ATOM 1374 O O . ASN A 1 172 ? 16.687 19.079 15.346 1.00 71.12 172 ASN A O 1
ATOM 1378 N N . GLU A 1 173 ? 15.883 17.131 16.068 1.00 75.94 173 GLU A N 1
ATOM 1379 C CA . GLU A 1 173 ? 16.816 16.324 15.273 1.00 75.94 173 GLU A CA 1
ATOM 1380 C C . GLU A 1 173 ? 16.571 16.463 13.767 1.00 75.94 173 GLU A C 1
ATOM 1382 O O . GLU A 1 173 ? 17.515 16.632 12.990 1.00 75.94 173 GLU A O 1
ATOM 1387 N N . THR A 1 174 ? 15.307 16.436 13.342 1.00 66.38 174 THR A N 1
ATOM 1388 C CA . THR A 1 174 ? 14.949 16.498 11.919 1.00 66.38 174 THR A CA 1
ATOM 1389 C C . THR A 1 174 ? 15.148 17.914 11.355 1.00 66.38 174 THR A C 1
ATOM 1391 O O . THR A 1 174 ? 15.682 18.066 10.259 1.00 66.38 174 THR A O 1
ATOM 1394 N N . LEU A 1 175 ? 14.828 18.962 12.122 1.00 64.69 175 LEU A N 1
ATOM 1395 C CA . LEU A 1 175 ? 15.028 20.376 11.774 1.00 64.69 175 LEU A CA 1
ATOM 1396 C C . LEU A 1 175 ? 16.507 20.783 11.825 1.00 64.69 175 LEU A C 1
ATOM 1398 O O . LEU A 1 175 ? 16.963 21.527 10.954 1.00 64.69 175 LEU A O 1
ATOM 1402 N N . LYS A 1 176 ? 17.298 20.244 12.769 1.00 65.94 176 LYS A N 1
ATOM 1403 C CA . LYS A 1 176 ? 18.771 20.377 12.751 1.00 65.94 176 LYS A CA 1
ATOM 1404 C C . LYS A 1 176 ? 19.370 19.796 11.467 1.00 65.94 176 LYS A C 1
ATOM 1406 O O . LYS A 1 176 ? 20.438 20.225 11.030 1.00 65.94 176 LYS A O 1
ATOM 1411 N N . GLY A 1 177 ? 18.673 18.852 10.841 1.00 62.69 177 GLY A N 1
ATOM 1412 C CA . GLY A 1 177 ? 18.991 18.279 9.544 1.00 62.69 177 GLY A CA 1
ATOM 1413 C C . GLY A 1 177 ? 18.240 18.921 8.380 1.00 62.69 177 GLY A C 1
ATOM 1414 O O . GLY A 1 177 ? 17.734 18.167 7.556 1.00 62.69 177 GLY A O 1
ATOM 1415 N N . ASN A 1 178 ? 18.175 20.262 8.273 1.00 73.31 178 ASN A N 1
ATOM 1416 C CA . ASN A 1 178 ? 17.572 20.929 7.105 1.00 73.31 178 ASN A CA 1
ATOM 1417 C C . ASN A 1 178 ? 18.034 20.218 5.813 1.00 73.31 178 ASN A C 1
ATOM 1419 O O . ASN A 1 178 ? 19.250 20.157 5.564 1.00 73.31 178 ASN A O 1
ATOM 1423 N N . PRO A 1 179 ? 17.108 19.675 4.999 1.00 68.06 179 PRO A N 1
ATOM 1424 C CA . PRO A 1 179 ? 17.462 18.878 3.835 1.00 68.06 179 PRO A CA 1
ATOM 1425 C C . PRO A 1 179 ? 18.302 19.682 2.842 1.00 68.06 179 PRO A C 1
ATOM 1427 O O . PRO A 1 179 ? 19.127 19.104 2.147 1.00 68.06 179 PRO A O 1
ATOM 1430 N N . LEU A 1 180 ? 18.198 21.008 2.804 1.00 75.69 180 LEU A N 1
ATOM 1431 C CA . LEU A 1 180 ? 19.001 21.860 1.924 1.00 75.69 180 LEU A CA 1
ATOM 1432 C C . LEU A 1 180 ? 20.360 22.267 2.518 1.00 75.69 180 LEU A C 1
ATOM 1434 O O . LEU A 1 180 ? 21.213 22.791 1.796 1.00 75.69 180 LEU A O 1
ATOM 1438 N N . SER A 1 181 ? 20.607 21.988 3.801 1.00 82.00 181 SER A N 1
ATOM 1439 C CA . SER A 1 181 ? 21.871 22.314 4.468 1.00 82.00 181 SER A CA 1
ATOM 1440 C C . SER A 1 181 ? 23.063 21.553 3.877 1.00 82.00 181 SER A C 1
ATOM 1442 O O . SER A 1 181 ? 22.930 20.448 3.344 1.00 82.00 181 SER A O 1
ATOM 1444 N N . LYS A 1 182 ? 24.277 22.105 4.034 1.00 82.69 182 LYS A N 1
ATOM 1445 C CA . LYS A 1 182 ? 25.524 21.423 3.635 1.00 82.69 182 LYS A CA 1
ATOM 1446 C C . LYS A 1 182 ? 25.666 20.048 4.306 1.00 82.69 182 LYS A C 1
ATOM 1448 O O . LYS A 1 182 ? 26.072 19.096 3.645 1.00 82.69 182 LYS A O 1
ATOM 1453 N N . LYS A 1 183 ? 25.272 19.921 5.582 1.00 81.44 183 LYS A N 1
ATOM 1454 C CA . LYS A 1 183 ? 25.271 18.643 6.316 1.00 81.44 183 LYS A CA 1
ATOM 1455 C C . LYS A 1 183 ? 24.290 17.635 5.702 1.00 81.44 183 LYS A C 1
ATOM 1457 O O . LYS A 1 183 ? 24.670 16.487 5.489 1.00 81.44 183 LYS A O 1
ATOM 1462 N N . GLY A 1 184 ? 23.078 18.068 5.341 1.00 80.69 184 GLY A N 1
ATOM 1463 C CA . GLY A 1 184 ? 22.093 17.239 4.632 1.00 80.69 184 GLY A CA 1
ATOM 1464 C C . GLY A 1 184 ? 22.594 16.775 3.260 1.00 80.69 184 GLY A C 1
ATOM 1465 O O . GLY A 1 184 ? 22.547 15.584 2.949 1.00 80.69 184 GLY A O 1
ATOM 1466 N N . LYS A 1 185 ? 23.189 17.688 2.476 1.00 80.69 185 LYS A N 1
ATOM 1467 C CA . LYS A 1 185 ? 23.829 17.366 1.187 1.00 80.69 185 LYS A CA 1
ATOM 1468 C C . LYS A 1 185 ? 24.949 16.331 1.342 1.00 80.69 185 LYS A C 1
ATOM 1470 O O . LYS A 1 185 ? 24.976 15.356 0.595 1.00 80.69 185 LYS A O 1
ATOM 1475 N N . LEU A 1 186 ? 25.834 16.497 2.328 1.00 84.06 186 LEU A N 1
ATOM 1476 C CA . LEU A 1 186 ? 26.911 15.540 2.615 1.00 84.06 186 LEU A CA 1
ATOM 1477 C C . LEU A 1 186 ? 26.374 14.178 3.065 1.00 84.06 186 LEU A C 1
ATOM 1479 O O . LEU A 1 186 ? 26.847 13.152 2.585 1.00 84.06 186 LEU A O 1
ATOM 1483 N N . ARG A 1 187 ? 25.354 14.143 3.931 1.00 83.56 187 ARG A N 1
ATOM 1484 C CA . ARG A 1 187 ? 24.710 12.893 4.361 1.00 83.56 187 ARG A CA 1
ATOM 1485 C C . ARG A 1 187 ? 24.110 12.136 3.174 1.00 83.56 187 ARG A C 1
ATOM 1487 O O . ARG A 1 187 ? 24.311 10.926 3.080 1.00 83.56 187 ARG A O 1
ATOM 1494 N N . ARG A 1 188 ? 23.446 12.828 2.240 1.00 82.00 188 ARG A N 1
ATOM 1495 C CA . ARG A 1 188 ? 22.918 12.224 1.002 1.00 82.00 188 ARG A CA 1
ATOM 1496 C C . ARG A 1 188 ? 24.017 11.737 0.072 1.00 82.00 188 ARG A C 1
ATOM 1498 O O . ARG A 1 188 ? 23.935 10.613 -0.407 1.00 82.00 188 ARG A O 1
ATOM 1505 N N . LEU A 1 189 ? 25.072 12.526 -0.132 1.00 81.50 189 LEU A N 1
ATOM 1506 C CA . LEU A 1 189 ? 26.242 12.083 -0.895 1.00 81.50 189 LEU A CA 1
ATOM 1507 C C . LEU A 1 189 ? 26.861 10.825 -0.278 1.00 81.50 189 LEU A C 1
ATOM 1509 O O . LEU A 1 189 ? 27.172 9.881 -0.996 1.00 81.50 189 LEU A O 1
ATOM 1513 N N . ASN A 1 190 ? 26.975 10.767 1.049 1.00 85.75 190 ASN A N 1
ATOM 1514 C CA . ASN A 1 190 ? 27.467 9.585 1.752 1.00 85.75 190 ASN A CA 1
ATOM 1515 C C . ASN A 1 190 ? 26.508 8.389 1.614 1.00 85.75 190 ASN A C 1
ATOM 1517 O O . ASN A 1 190 ? 26.972 7.264 1.436 1.00 85.75 190 ASN A O 1
ATOM 1521 N N . LYS A 1 191 ? 25.184 8.612 1.623 1.00 81.19 191 LYS A N 1
ATOM 1522 C CA . LYS A 1 191 ? 24.171 7.571 1.351 1.00 81.19 191 LYS A CA 1
ATOM 1523 C C . LYS A 1 191 ? 24.275 7.043 -0.091 1.00 81.19 191 LYS A C 1
ATOM 1525 O O . LYS A 1 191 ? 24.254 5.831 -0.296 1.00 81.19 191 LYS A O 1
ATOM 1530 N N . LEU A 1 192 ? 24.481 7.925 -1.073 1.00 79.44 192 LEU A N 1
ATOM 1531 C CA . LEU A 1 192 ? 24.710 7.566 -2.480 1.00 79.44 192 LEU A CA 1
ATOM 1532 C C . LEU A 1 192 ? 26.028 6.801 -2.681 1.00 79.44 192 LEU A C 1
ATOM 1534 O O . LEU A 1 192 ? 26.080 5.849 -3.457 1.00 79.44 192 LEU A O 1
ATOM 1538 N N . LYS A 1 193 ? 27.086 7.173 -1.950 1.00 80.88 193 LYS A N 1
ATOM 1539 C CA . LYS A 1 193 ? 28.386 6.485 -1.988 1.00 80.88 193 LYS A CA 1
ATOM 1540 C C . LYS A 1 193 ? 28.367 5.118 -1.299 1.00 80.88 193 LYS A C 1
ATOM 1542 O O . LYS A 1 193 ? 29.155 4.249 -1.663 1.00 80.88 193 LYS A O 1
ATOM 1547 N N . ARG A 1 194 ? 27.489 4.899 -0.313 1.00 84.56 194 ARG A N 1
ATOM 1548 C CA . ARG A 1 194 ? 27.439 3.645 0.454 1.00 84.56 194 ARG A CA 1
ATOM 1549 C C . ARG A 1 194 ? 27.100 2.451 -0.450 1.00 84.56 194 ARG A C 1
ATOM 1551 O O . ARG A 1 194 ? 26.115 2.468 -1.187 1.00 84.56 194 ARG A O 1
ATOM 1558 N N . LEU A 1 195 ? 27.915 1.394 -0.364 1.00 74.94 195 LEU A N 1
ATOM 1559 C CA . LEU A 1 195 ? 27.738 0.150 -1.129 1.00 74.94 195 LEU A CA 1
ATOM 1560 C C . LEU A 1 195 ? 26.584 -0.717 -0.622 1.00 74.94 195 LEU A C 1
ATOM 1562 O O . LEU A 1 195 ? 25.881 -1.317 -1.430 1.00 74.94 195 LEU A O 1
ATOM 1566 N N . ARG A 1 196 ? 26.396 -0.752 0.698 1.00 82.19 196 ARG A N 1
ATOM 1567 C CA . ARG A 1 196 ? 25.407 -1.595 1.372 1.00 82.19 196 ARG A CA 1
ATOM 1568 C C . ARG A 1 196 ? 24.007 -0.992 1.292 1.00 82.19 196 ARG A C 1
ATOM 1570 O O . ARG A 1 196 ? 23.810 0.137 1.746 1.00 82.19 196 ARG A O 1
ATOM 1577 N N . ILE A 1 197 ? 23.066 -1.779 0.771 1.00 79.94 197 ILE A N 1
ATOM 1578 C CA . ILE A 1 197 ? 21.628 -1.512 0.853 1.00 79.94 197 ILE A CA 1
ATOM 1579 C C . ILE A 1 197 ? 21.221 -1.652 2.320 1.00 79.94 197 ILE A C 1
ATOM 1581 O O . ILE A 1 197 ? 21.595 -2.618 2.990 1.00 79.94 197 ILE A O 1
ATOM 1585 N N . SER A 1 198 ? 20.530 -0.650 2.854 1.00 81.69 198 SER A N 1
ATOM 1586 C CA . SER A 1 198 ? 20.014 -0.743 4.224 1.00 81.69 198 SER A CA 1
ATOM 1587 C C . SER A 1 198 ? 18.775 -1.640 4.280 1.00 81.69 198 SER A C 1
ATOM 1589 O O . SER A 1 198 ? 18.069 -1.776 3.288 1.00 81.69 198 SER A O 1
ATOM 1591 N N . LYS A 1 199 ? 18.466 -2.220 5.447 1.00 74.31 199 LYS A N 1
ATOM 1592 C CA . LYS A 1 199 ? 17.239 -3.019 5.617 1.00 74.31 199 LYS A CA 1
ATOM 1593 C C . LYS A 1 199 ? 15.971 -2.227 5.254 1.00 74.31 199 LYS A C 1
ATOM 1595 O O . LYS A 1 199 ? 15.062 -2.806 4.682 1.00 74.31 199 LYS A O 1
ATOM 1600 N N . GLY A 1 200 ? 15.946 -0.920 5.539 1.00 74.44 200 GLY A N 1
ATOM 1601 C CA . GLY A 1 200 ? 14.852 -0.025 5.141 1.00 74.44 200 GLY A CA 1
ATOM 1602 C C . GLY A 1 200 ? 14.730 0.095 3.622 1.00 74.44 200 GLY A C 1
ATOM 1603 O O . GLY A 1 200 ? 13.689 -0.235 3.082 1.00 74.44 200 GLY A O 1
ATOM 1604 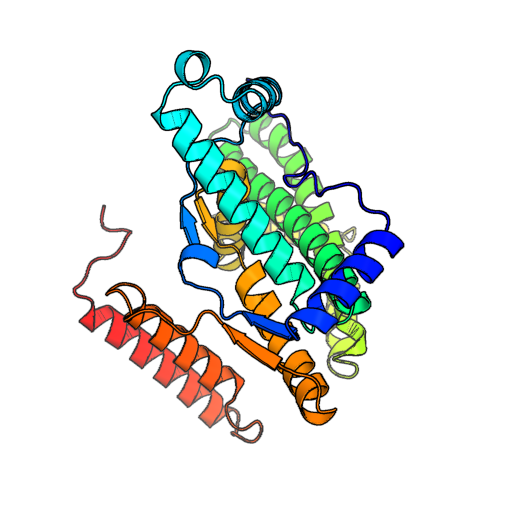N N . GLU A 1 201 ? 15.831 0.415 2.932 1.00 76.19 201 GLU A N 1
ATOM 1605 C CA . GLU A 1 201 ? 15.871 0.488 1.455 1.00 76.19 201 GLU A CA 1
ATOM 1606 C C . GLU A 1 201 ? 15.440 -0.830 0.780 1.00 76.19 201 GLU A C 1
ATOM 1608 O O . GLU A 1 201 ? 14.901 -0.806 -0.320 1.00 76.19 201 GLU A O 1
ATOM 1613 N N . LEU A 1 202 ? 15.687 -1.983 1.416 1.00 73.81 202 LEU A N 1
ATOM 1614 C CA . LEU A 1 202 ? 15.220 -3.277 0.913 1.00 73.81 202 LEU A CA 1
ATOM 1615 C C . LEU A 1 202 ? 13.701 -3.431 1.059 1.00 73.81 202 LEU A C 1
ATOM 1617 O O . LEU A 1 202 ? 13.061 -3.929 0.144 1.00 73.81 202 LEU A O 1
ATOM 1621 N N . ILE A 1 203 ? 13.127 -3.007 2.187 1.00 72.88 203 ILE A N 1
ATOM 1622 C CA . ILE A 1 203 ? 11.675 -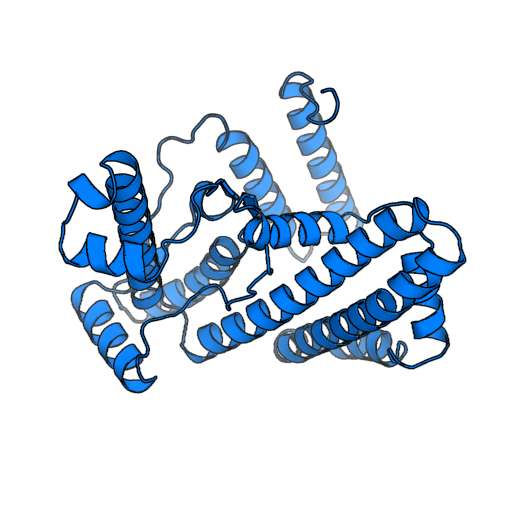3.041 2.400 1.00 72.88 203 ILE A CA 1
ATOM 1623 C C . ILE A 1 203 ? 10.977 -2.072 1.436 1.00 72.88 203 ILE A C 1
ATOM 1625 O O . ILE A 1 203 ? 10.021 -2.474 0.789 1.00 72.88 203 ILE A O 1
ATOM 1629 N N . GLU A 1 204 ? 11.497 -0.853 1.272 1.00 75.81 204 GLU A N 1
ATOM 1630 C CA . GLU A 1 204 ? 11.002 0.143 0.300 1.00 75.81 204 GLU A CA 1
ATOM 1631 C C . GLU A 1 204 ? 11.066 -0.414 -1.140 1.00 75.81 204 GLU A C 1
ATOM 1633 O O . GLU A 1 204 ? 10.118 -0.314 -1.923 1.00 75.81 204 GLU A O 1
ATOM 1638 N N . ALA A 1 205 ? 12.163 -1.098 -1.492 1.00 72.94 205 ALA A N 1
ATOM 1639 C CA . ALA A 1 205 ? 12.285 -1.783 -2.780 1.00 72.94 205 ALA A CA 1
ATOM 1640 C C . ALA A 1 205 ? 11.271 -2.936 -2.930 1.00 72.94 205 ALA A C 1
ATOM 1642 O O . ALA A 1 205 ? 10.738 -3.158 -4.016 1.00 72.94 205 ALA A O 1
ATOM 1643 N N . LEU A 1 206 ? 10.970 -3.668 -1.855 1.00 73.06 206 LEU A N 1
ATOM 1644 C CA . LEU A 1 206 ? 9.959 -4.732 -1.858 1.00 73.06 206 LEU A CA 1
ATOM 1645 C C . LEU A 1 206 ? 8.519 -4.201 -1.964 1.00 73.06 206 LEU A C 1
ATOM 1647 O O . LEU A 1 206 ? 7.648 -4.915 -2.451 1.00 73.06 206 LEU A O 1
ATOM 1651 N N . GLN A 1 207 ? 8.247 -2.966 -1.541 1.00 72.38 207 GLN A N 1
ATOM 1652 C CA . GLN A 1 207 ? 6.930 -2.341 -1.721 1.00 72.38 207 GLN A CA 1
ATOM 1653 C C . GLN A 1 207 ? 6.770 -1.776 -3.136 1.00 72.38 207 GLN A C 1
ATOM 1655 O O . GLN A 1 207 ? 5.768 -2.019 -3.805 1.00 72.38 207 GLN A O 1
ATOM 1660 N N . THR A 1 208 ? 7.794 -1.103 -3.664 1.00 73.12 208 THR A N 1
ATOM 1661 C CA . THR A 1 208 ? 7.760 -0.587 -5.046 1.00 73.12 208 THR A CA 1
ATOM 1662 C C . THR A 1 208 ? 7.772 -1.669 -6.119 1.00 73.12 208 THR A C 1
ATOM 1664 O O . THR A 1 208 ? 7.238 -1.452 -7.210 1.00 73.12 208 THR A O 1
ATOM 1667 N N . THR A 1 209 ? 8.360 -2.831 -5.837 1.00 71.12 209 THR A N 1
ATOM 1668 C CA . THR A 1 209 ? 8.326 -3.977 -6.756 1.00 71.12 209 THR A CA 1
ATOM 1669 C C . THR A 1 209 ? 6.907 -4.497 -6.975 1.00 71.12 209 THR A C 1
ATOM 1671 O O . THR A 1 209 ? 6.631 -4.959 -8.082 1.00 71.12 209 THR A O 1
ATOM 1674 N N . ASP A 1 210 ? 5.975 -4.305 -6.032 1.00 74.31 210 ASP A N 1
ATOM 1675 C CA . ASP A 1 210 ? 4.553 -4.598 -6.261 1.00 74.31 210 ASP A CA 1
ATOM 1676 C C . ASP A 1 210 ? 3.986 -3.701 -7.366 1.00 74.31 210 ASP A C 1
ATOM 1678 O O . ASP A 1 210 ? 3.437 -4.175 -8.358 1.00 74.31 210 ASP A O 1
ATOM 1682 N N . ASN A 1 211 ? 4.228 -2.393 -7.265 1.00 72.06 211 ASN A N 1
ATOM 1683 C CA . ASN A 1 211 ? 3.760 -1.423 -8.255 1.00 72.06 211 ASN A CA 1
ATOM 1684 C C . ASN A 1 211 ? 4.397 -1.623 -9.641 1.00 72.06 211 ASN A C 1
ATOM 1686 O O . ASN A 1 211 ? 3.772 -1.314 -10.657 1.00 72.06 211 ASN A O 1
ATOM 1690 N N . MET A 1 212 ? 5.641 -2.112 -9.705 1.00 70.12 212 MET A N 1
ATOM 1691 C CA . MET A 1 212 ? 6.365 -2.288 -10.971 1.00 70.12 212 MET A CA 1
ATOM 1692 C C . MET A 1 212 ? 6.172 -3.663 -11.616 1.00 70.12 212 MET A C 1
ATOM 1694 O O . MET A 1 212 ? 6.079 -3.754 -12.840 1.00 70.12 212 MET A O 1
ATOM 1698 N N . PHE A 1 213 ? 6.155 -4.724 -10.813 1.00 75.56 213 PHE A N 1
ATOM 1699 C CA . PHE A 1 213 ? 6.216 -6.113 -11.275 1.00 75.56 213 PHE A CA 1
ATOM 1700 C C . PHE A 1 213 ? 5.020 -6.951 -10.808 1.00 75.56 213 PHE A C 1
ATOM 1702 O O . PHE A 1 213 ? 4.909 -8.112 -11.198 1.00 75.56 213 PHE A O 1
ATOM 1709 N N . GLY A 1 214 ? 4.130 -6.386 -9.988 1.00 72.56 214 GLY A N 1
ATOM 1710 C CA . GLY A 1 214 ? 3.005 -7.104 -9.389 1.00 72.56 214 GLY A CA 1
ATOM 1711 C C . GLY A 1 214 ? 3.422 -8.099 -8.305 1.00 72.56 214 GLY A C 1
ATOM 1712 O O . GLY A 1 214 ? 2.630 -8.971 -7.945 1.00 72.56 214 GLY A O 1
ATOM 1713 N N . VAL A 1 215 ? 4.672 -8.019 -7.831 1.00 77.62 215 VAL A N 1
ATOM 1714 C CA . VAL A 1 215 ? 5.199 -8.855 -6.751 1.00 77.62 215 VAL A CA 1
ATOM 1715 C C . VAL A 1 215 ? 5.749 -7.963 -5.651 1.00 77.62 215 VAL A C 1
ATOM 1717 O O . VAL A 1 215 ? 6.758 -7.298 -5.870 1.00 77.62 215 VAL A O 1
ATOM 1720 N N . GLY A 1 216 ? 5.131 -7.973 -4.472 1.00 80.44 216 GLY A N 1
ATOM 1721 C CA . GLY A 1 216 ? 5.659 -7.228 -3.334 1.00 80.44 216 GLY A CA 1
ATOM 1722 C C . GLY A 1 216 ? 4.827 -7.325 -2.062 1.00 80.44 216 GLY A C 1
ATOM 1723 O O . GLY A 1 216 ? 4.044 -8.259 -1.873 1.00 80.44 216 GLY A O 1
ATOM 1724 N N . ILE A 1 217 ? 5.077 -6.386 -1.148 1.00 74.88 217 ILE A N 1
ATOM 1725 C CA . ILE A 1 217 ? 4.449 -6.336 0.177 1.00 74.88 217 ILE A CA 1
ATOM 1726 C C . ILE A 1 217 ? 3.462 -5.166 0.227 1.00 74.88 217 ILE A C 1
ATOM 1728 O O . ILE A 1 217 ? 3.855 -4.017 0.063 1.00 74.88 217 ILE A O 1
ATOM 1732 N N . SER A 1 218 ? 2.194 -5.441 0.528 1.00 79.50 218 SER A N 1
ATOM 1733 C CA . SER A 1 218 ? 1.167 -4.443 0.809 1.00 79.50 218 SER A CA 1
ATOM 1734 C C . SER A 1 218 ? 0.980 -4.275 2.319 1.00 79.50 218 SER A C 1
ATOM 1736 O O . SER A 1 218 ? 0.315 -5.066 2.993 1.00 79.50 218 SER A O 1
ATOM 1738 N N . LEU A 1 219 ? 1.535 -3.196 2.877 1.00 70.44 219 LEU A N 1
ATOM 1739 C CA . LEU A 1 219 ? 1.317 -2.837 4.286 1.00 70.44 219 LEU A CA 1
ATOM 1740 C C . LEU A 1 219 ? -0.116 -2.361 4.577 1.00 70.44 219 LEU A C 1
ATOM 1742 O O . LEU A 1 219 ? -0.515 -2.287 5.743 1.00 70.44 219 LEU A O 1
ATOM 1746 N N . GLY A 1 220 ? -0.907 -2.062 3.541 1.00 75.56 220 GLY A N 1
ATOM 1747 C CA . GLY A 1 220 ? -2.258 -1.518 3.677 1.00 75.56 220 GLY A CA 1
ATOM 1748 C C . GLY A 1 220 ? -3.183 -2.396 4.522 1.00 75.56 220 GLY A C 1
ATOM 1749 O O . GLY A 1 220 ? -3.934 -1.874 5.345 1.00 75.56 220 GLY A O 1
ATOM 1750 N N . GLY A 1 221 ? -3.085 -3.724 4.395 1.00 79.00 221 GLY A N 1
ATOM 1751 C CA . GLY A 1 221 ? -3.872 -4.659 5.207 1.00 79.00 221 GLY A CA 1
ATOM 1752 C C . GLY A 1 221 ? -3.544 -4.581 6.702 1.00 79.00 221 GLY A C 1
ATOM 1753 O O . GLY A 1 221 ? -4.450 -4.558 7.534 1.00 79.00 221 GLY A O 1
ATOM 1754 N N . ILE A 1 222 ? -2.256 -4.480 7.045 1.00 72.12 222 ILE A N 1
ATOM 1755 C CA . ILE A 1 222 ? -1.781 -4.395 8.436 1.00 72.12 222 ILE A CA 1
ATOM 1756 C C . ILE A 1 222 ? -2.200 -3.059 9.058 1.00 72.12 222 ILE A C 1
ATOM 1758 O O . ILE A 1 222 ? -2.743 -3.029 10.161 1.00 72.12 222 ILE A O 1
ATOM 1762 N N . MET A 1 223 ? -1.995 -1.953 8.340 1.00 73.19 223 MET A N 1
ATOM 1763 C CA . MET A 1 223 ? -2.382 -0.621 8.815 1.00 73.19 223 MET A CA 1
ATOM 1764 C C . MET A 1 223 ? -3.904 -0.479 8.951 1.00 73.19 223 MET A C 1
ATOM 1766 O O . MET A 1 223 ? -4.391 0.110 9.920 1.00 73.19 223 MET A O 1
ATOM 1770 N N . GLY A 1 224 ? -4.659 -1.070 8.019 1.00 75.00 224 GLY A N 1
ATOM 1771 C CA . GLY A 1 224 ? -6.113 -1.184 8.108 1.00 75.00 224 GLY A CA 1
ATOM 1772 C C . GLY A 1 224 ? -6.545 -1.910 9.379 1.00 75.00 224 GLY A C 1
ATOM 1773 O O . GLY A 1 224 ? -7.334 -1.372 10.144 1.00 75.00 224 GLY A O 1
ATOM 1774 N N . LEU A 1 225 ? -5.948 -3.066 9.687 1.00 79.12 225 LEU A N 1
ATOM 1775 C CA . LEU A 1 225 ? -6.243 -3.803 10.920 1.00 79.12 225 LEU A CA 1
ATOM 1776 C C . LEU A 1 225 ? -5.956 -2.979 12.188 1.00 79.12 225 LEU A C 1
ATOM 1778 O O . LEU A 1 225 ? -6.777 -2.952 13.105 1.00 79.12 225 LEU A O 1
ATOM 1782 N N . LEU A 1 226 ? -4.809 -2.293 12.240 1.00 69.94 226 LEU A N 1
ATOM 1783 C CA . LEU A 1 226 ? -4.408 -1.478 13.395 1.00 69.94 226 LEU A CA 1
ATOM 1784 C C . LEU A 1 226 ? -5.378 -0.324 13.680 1.00 69.94 226 LEU A C 1
ATOM 1786 O O . LEU A 1 226 ? -5.514 0.087 14.831 1.00 69.94 226 LEU A O 1
ATOM 1790 N N . THR A 1 227 ? -6.046 0.196 12.651 1.00 77.00 227 THR A N 1
ATOM 1791 C CA . THR A 1 227 ? -7.041 1.272 12.780 1.00 77.00 227 THR A CA 1
ATOM 1792 C C . THR A 1 227 ? -8.460 0.734 12.979 1.00 77.00 227 THR A C 1
ATOM 1794 O O . THR A 1 227 ? -9.214 1.276 13.792 1.00 77.00 227 THR A O 1
ATOM 1797 N N . ASP A 1 228 ? -8.798 -0.380 12.328 1.00 79.69 228 ASP A N 1
ATOM 1798 C CA . ASP A 1 228 ? -10.109 -1.017 12.423 1.00 79.69 228 ASP A CA 1
ATOM 1799 C C . ASP A 1 228 ? -10.362 -1.657 13.794 1.00 79.69 228 ASP A C 1
ATOM 1801 O O . ASP A 1 228 ? -11.508 -1.659 14.241 1.00 79.69 228 ASP A O 1
ATOM 1805 N N . ILE A 1 229 ? -9.336 -2.170 14.492 1.00 77.25 229 ILE A N 1
ATOM 1806 C CA . ILE A 1 229 ? -9.511 -2.767 15.829 1.00 77.25 229 ILE A CA 1
ATOM 1807 C C . ILE A 1 229 ? -9.998 -1.722 16.853 1.00 77.25 229 ILE A C 1
ATOM 1809 O O . ILE A 1 229 ? -11.084 -1.918 17.404 1.00 77.25 229 ILE A O 1
ATOM 1813 N N . PRO A 1 230 ? -9.282 -0.606 17.115 1.00 71.56 230 PRO A N 1
ATOM 1814 C CA . PRO A 1 230 ? -9.741 0.397 18.076 1.00 71.56 230 PRO A CA 1
ATOM 1815 C C . PRO A 1 230 ? -11.090 1.009 17.691 1.00 71.56 230 PRO A C 1
ATOM 1817 O O . PRO A 1 230 ? -11.956 1.184 18.549 1.00 71.56 230 PRO A O 1
ATOM 1820 N N . ALA A 1 231 ? -11.294 1.297 16.400 1.00 80.25 231 ALA A N 1
ATOM 1821 C CA . ALA A 1 231 ? -12.555 1.844 15.913 1.00 80.25 231 ALA A CA 1
ATOM 1822 C C . ALA A 1 231 ? -13.706 0.841 16.090 1.00 80.25 231 ALA A C 1
ATOM 1824 O O . ALA A 1 231 ? -14.784 1.198 16.558 1.00 80.25 231 ALA A O 1
ATOM 1825 N N . GLY A 1 232 ? -13.473 -0.433 15.780 1.00 84.81 232 GLY A N 1
ATOM 1826 C CA . GLY A 1 232 ? -14.448 -1.496 15.970 1.00 84.81 232 GLY A CA 1
ATOM 1827 C C . GLY A 1 232 ? -14.811 -1.711 17.440 1.00 84.81 232 GLY A C 1
ATOM 1828 O O . GLY A 1 232 ? -15.990 -1.855 17.745 1.00 84.81 232 GLY A O 1
ATOM 1829 N N . ILE A 1 233 ? -13.842 -1.648 18.360 1.00 79.06 233 ILE A N 1
ATOM 1830 C CA . ILE A 1 233 ? -14.104 -1.684 19.811 1.00 79.06 233 ILE A CA 1
ATOM 1831 C C . ILE A 1 233 ? -14.989 -0.503 20.220 1.00 79.06 233 ILE A C 1
ATOM 1833 O O . ILE A 1 233 ? -15.988 -0.696 20.911 1.00 79.06 233 ILE A O 1
ATOM 1837 N N . TYR A 1 234 ? -14.669 0.707 19.755 1.00 85.19 234 TYR A N 1
ATOM 1838 C CA . TYR A 1 234 ? -15.473 1.898 20.029 1.00 85.19 234 TYR A CA 1
ATOM 1839 C C . TYR A 1 234 ? -16.929 1.736 19.561 1.00 85.19 234 TYR A C 1
ATOM 1841 O O . TYR A 1 234 ? -17.853 1.978 20.334 1.00 85.19 234 TYR A O 1
ATOM 1849 N N . HIS A 1 235 ? -17.148 1.269 18.329 1.00 92.00 235 HIS A N 1
ATOM 1850 C CA . HIS A 1 235 ? -18.491 1.017 17.797 1.00 92.00 235 HIS A CA 1
ATOM 1851 C C . HIS A 1 235 ? -19.219 -0.112 18.545 1.00 92.00 235 HIS A C 1
ATOM 1853 O O . HIS A 1 235 ? -20.413 0.004 18.819 1.00 92.00 235 HIS A O 1
ATOM 1859 N N . HIS A 1 236 ? -18.503 -1.162 18.952 1.00 91.50 236 HIS A N 1
ATOM 1860 C CA . HIS A 1 236 ? -19.068 -2.245 19.754 1.00 91.50 236 HIS A CA 1
ATOM 1861 C C . HIS A 1 236 ? -19.562 -1.752 21.123 1.00 91.50 236 HIS A C 1
ATOM 1863 O O . HIS A 1 236 ? -20.672 -2.088 21.528 1.00 91.50 236 HIS A O 1
ATOM 1869 N N . ILE A 1 237 ? -18.793 -0.887 21.797 1.00 92.56 237 ILE A N 1
ATOM 1870 C CA . ILE A 1 237 ? -19.184 -0.270 23.078 1.00 92.56 237 ILE A CA 1
ATOM 1871 C C . ILE A 1 237 ? -20.454 0.586 22.928 1.00 92.56 237 ILE A C 1
ATOM 1873 O O . ILE A 1 237 ? -21.251 0.672 23.859 1.00 92.56 237 ILE A O 1
ATOM 1877 N N . ARG A 1 238 ? -20.696 1.180 21.752 1.00 94.81 238 ARG A N 1
ATOM 1878 C CA . ARG A 1 238 ? -21.929 1.936 21.453 1.00 94.81 238 ARG A CA 1
ATOM 1879 C C . ARG A 1 238 ? -23.139 1.056 21.115 1.00 94.81 238 ARG A C 1
ATOM 1881 O O . ARG A 1 238 ? -24.199 1.591 20.805 1.00 94.81 238 ARG A O 1
ATOM 1888 N N . GLY A 1 239 ? -22.994 -0.268 21.151 1.00 95.31 239 GLY A N 1
ATOM 1889 C CA . GLY A 1 239 ? -24.047 -1.216 20.782 1.00 95.31 239 GLY A CA 1
ATOM 1890 C C . GLY A 1 239 ? -24.229 -1.386 19.272 1.00 95.31 239 GLY A C 1
ATOM 1891 O O . GLY A 1 239 ? -25.201 -1.999 18.832 1.00 95.31 239 GLY A O 1
ATOM 1892 N N . GLU A 1 240 ? -23.313 -0.863 18.455 1.00 96.19 240 GLU A N 1
ATOM 1893 C CA . GLU A 1 240 ? -23.365 -1.042 17.007 1.00 96.19 240 GLU A CA 1
ATOM 1894 C C . GLU A 1 240 ? -22.881 -2.454 16.637 1.00 96.19 240 GLU A C 1
ATOM 1896 O O . GLU A 1 240 ? -21.984 -3.028 17.265 1.00 96.19 240 GLU A O 1
ATOM 1901 N N . LYS A 1 241 ? -23.482 -3.054 15.602 1.00 97.38 241 LYS A N 1
ATOM 1902 C CA . LYS A 1 241 ? -23.121 -4.409 15.175 1.00 97.38 241 LYS A CA 1
ATOM 1903 C C . LYS A 1 241 ? -21.736 -4.399 14.532 1.00 97.38 241 LYS A C 1
ATOM 1905 O O . LYS A 1 241 ? -21.559 -3.839 13.451 1.00 97.38 241 LYS A O 1
ATOM 1910 N N . VAL A 1 242 ? -20.786 -5.080 15.164 1.00 96.19 242 VAL A N 1
ATOM 1911 C CA . VAL A 1 242 ? -19.423 -5.274 14.659 1.00 96.19 242 VAL A CA 1
ATOM 1912 C C . VAL A 1 242 ? -19.179 -6.765 14.481 1.00 96.19 242 VAL A C 1
ATOM 1914 O O . VAL A 1 242 ? -19.449 -7.560 15.377 1.00 96.19 242 VAL A O 1
ATOM 1917 N N . THR A 1 243 ? -18.690 -7.160 13.309 1.00 94.69 243 THR A N 1
ATOM 1918 C CA . THR A 1 243 ? -18.346 -8.555 13.010 1.00 94.69 243 THR A CA 1
ATOM 1919 C C . THR A 1 243 ? -16.886 -8.655 12.602 1.00 94.69 243 THR A C 1
ATOM 1921 O O . THR A 1 243 ? -16.386 -7.830 11.843 1.00 94.69 243 THR A O 1
ATOM 1924 N N . VAL A 1 244 ? -16.179 -9.661 13.106 1.00 91.44 244 VAL A N 1
ATOM 1925 C CA . VAL A 1 244 ? -14.803 -9.937 12.684 1.00 91.44 244 VAL A CA 1
ATOM 1926 C C . VAL A 1 244 ? -14.855 -10.937 11.534 1.00 91.44 244 VAL A C 1
ATOM 1928 O O . VAL A 1 244 ? -15.525 -11.963 11.620 1.00 91.44 244 VAL A O 1
ATOM 1931 N N . THR A 1 245 ? -14.181 -10.625 10.432 1.00 89.75 245 THR A N 1
ATOM 1932 C CA . THR A 1 245 ? -14.119 -11.458 9.224 1.00 89.75 245 THR A CA 1
ATOM 1933 C C . THR A 1 245 ? -12.670 -11.702 8.826 1.00 89.75 245 THR A C 1
ATOM 1935 O O . THR A 1 245 ? -11.789 -10.924 9.185 1.00 89.75 245 THR A O 1
ATOM 1938 N N . GLY A 1 246 ? -12.416 -12.775 8.075 1.00 78.75 246 GLY A N 1
ATOM 1939 C CA . GLY A 1 246 ? -11.047 -13.154 7.711 1.00 78.75 246 GLY A CA 1
ATOM 1940 C C . GLY A 1 246 ? -10.309 -13.921 8.809 1.00 78.75 246 GLY A C 1
ATOM 1941 O O . GLY A 1 246 ? -9.086 -13.977 8.773 1.00 78.75 246 GLY A O 1
ATOM 1942 N N . LEU A 1 247 ? -11.031 -14.531 9.764 1.00 68.88 247 LEU A N 1
ATOM 1943 C CA . LEU A 1 247 ? -10.432 -15.531 10.654 1.00 68.88 247 LEU A CA 1
ATOM 1944 C C . LEU A 1 247 ? -9.685 -16.565 9.799 1.00 68.88 247 LEU A C 1
ATOM 1946 O O . LEU A 1 247 ? -10.202 -16.944 8.739 1.00 68.88 247 LEU A O 1
ATOM 1950 N N . PRO A 1 248 ? -8.469 -16.962 10.208 1.00 55.38 248 PRO A N 1
ATOM 1951 C CA . PRO A 1 248 ? -7.601 -17.748 9.355 1.00 55.38 248 PRO A CA 1
ATOM 1952 C C . PRO A 1 248 ? -8.332 -19.026 8.944 1.00 55.38 248 PRO A C 1
ATOM 1954 O O . PRO A 1 248 ? -8.887 -19.745 9.780 1.00 55.38 248 PRO A O 1
ATOM 1957 N N . LYS A 1 249 ? -8.313 -19.315 7.636 1.00 63.62 249 LYS A N 1
ATOM 1958 C CA . LYS A 1 249 ? -8.422 -20.702 7.172 1.00 63.62 249 LYS A CA 1
ATOM 1959 C C . LYS A 1 249 ? -7.369 -21.520 7.934 1.00 63.62 249 LYS A C 1
ATOM 1961 O O . LYS A 1 249 ? -6.427 -20.938 8.472 1.00 63.62 249 LYS A O 1
ATOM 1966 N N . THR A 1 250 ? -7.523 -22.840 8.016 1.00 68.06 250 THR A N 1
ATOM 1967 C CA . THR A 1 250 ? -6.452 -23.711 8.535 1.00 68.06 250 THR A CA 1
ATOM 1968 C C . THR A 1 250 ? -5.116 -23.227 7.981 1.00 68.06 250 THR A C 1
ATOM 1970 O O . THR A 1 250 ? -4.987 -23.147 6.763 1.00 68.06 250 THR A O 1
ATOM 1973 N N . LEU A 1 251 ? -4.220 -22.788 8.874 1.00 62.91 251 LEU A N 1
ATOM 1974 C CA . LEU A 1 251 ? -2.995 -22.081 8.502 1.00 62.91 251 LEU A CA 1
ATOM 1975 C C . LEU A 1 251 ? -2.239 -22.938 7.489 1.00 62.91 251 LEU A C 1
ATOM 1977 O O . LEU A 1 251 ? -1.895 -24.081 7.806 1.00 62.91 251 LEU A O 1
ATOM 1981 N N . ASP A 1 252 ? -1.996 -22.401 6.293 1.00 67.50 252 ASP A N 1
ATOM 1982 C CA . ASP A 1 252 ? -1.140 -23.087 5.335 1.00 67.50 252 ASP A CA 1
ATOM 1983 C C . ASP A 1 252 ? 0.269 -23.192 5.941 1.00 67.50 252 ASP A C 1
ATOM 1985 O O . ASP A 1 252 ? 0.640 -22.454 6.862 1.00 67.50 252 ASP A O 1
ATOM 1989 N N . PHE A 1 253 ? 1.090 -24.123 5.453 1.00 75.75 253 PHE A N 1
ATOM 1990 C CA . PHE A 1 253 ? 2.415 -24.367 6.041 1.00 75.75 253 PHE A CA 1
ATOM 1991 C C . PHE A 1 253 ? 3.305 -23.105 6.066 1.00 75.75 253 PHE A C 1
ATOM 1993 O O . PHE A 1 253 ? 4.178 -22.984 6.926 1.00 75.75 253 PHE A O 1
ATOM 2000 N N . LEU A 1 254 ? 3.057 -22.152 5.158 1.00 65.94 254 LEU A N 1
ATOM 2001 C CA . LEU A 1 254 ? 3.710 -20.842 5.119 1.00 65.94 254 LEU A CA 1
ATOM 2002 C C . LEU A 1 254 ? 3.136 -19.843 6.130 1.00 65.94 254 LEU A C 1
ATOM 2004 O O . LEU A 1 254 ? 3.862 -18.951 6.555 1.00 65.94 254 LEU A O 1
ATOM 2008 N N . ASP A 1 255 ? 1.887 -19.983 6.568 1.00 61.69 255 ASP A N 1
ATOM 2009 C CA . ASP A 1 255 ? 1.253 -19.045 7.501 1.00 61.69 255 ASP A CA 1
ATOM 2010 C C . ASP A 1 255 ? 1.727 -19.264 8.946 1.00 61.69 255 ASP A C 1
ATOM 2012 O O . ASP A 1 255 ? 1.779 -18.328 9.752 1.00 61.69 255 ASP A O 1
ATOM 2016 N N . LEU A 1 256 ? 2.106 -20.498 9.297 1.00 68.31 256 LEU A N 1
ATOM 2017 C CA . LEU A 1 256 ? 2.512 -20.871 10.655 1.00 68.31 256 LEU A CA 1
ATOM 2018 C C . LEU A 1 256 ? 3.773 -20.117 11.145 1.00 68.31 256 LEU A C 1
ATOM 2020 O O . LEU A 1 256 ? 3.738 -19.565 12.252 1.00 68.31 256 LEU A O 1
ATOM 2024 N N . PRO A 1 257 ? 4.878 -20.041 10.370 1.00 68.25 257 PRO A N 1
ATOM 2025 C CA . PRO A 1 257 ? 6.082 -19.306 10.763 1.00 68.25 257 PRO A CA 1
ATOM 2026 C C . PRO A 1 257 ? 5.835 -17.800 10.900 1.00 68.25 257 PRO A C 1
ATOM 2028 O O . PRO A 1 257 ? 6.305 -17.182 11.855 1.00 68.25 257 PRO A O 1
ATOM 2031 N N . TRP A 1 258 ? 5.047 -17.213 9.996 1.00 59.88 258 TRP A N 1
ATOM 2032 C CA . TRP A 1 258 ? 4.722 -15.786 10.035 1.00 59.88 258 TRP A CA 1
ATOM 2033 C C . TRP A 1 258 ? 3.808 -15.432 11.196 1.00 59.88 258 TRP A C 1
ATOM 2035 O O . TRP A 1 258 ? 4.053 -14.443 11.876 1.00 59.88 258 TRP A O 1
ATOM 2045 N N . THR A 1 259 ? 2.804 -16.257 11.492 1.00 61.38 259 THR A N 1
ATOM 2046 C CA . THR A 1 259 ? 1.931 -16.040 12.655 1.00 61.38 259 THR A CA 1
ATOM 2047 C C . THR A 1 259 ? 2.740 -16.056 13.953 1.00 61.38 259 THR A C 1
ATOM 2049 O O . THR A 1 259 ? 2.510 -15.236 14.842 1.00 61.38 259 THR A O 1
ATOM 2052 N N . ARG A 1 260 ? 3.747 -16.937 14.054 1.00 68.00 260 ARG A N 1
ATOM 2053 C CA . ARG A 1 260 ? 4.699 -16.945 15.177 1.00 68.00 260 ARG A CA 1
ATOM 2054 C C . ARG A 1 260 ? 5.547 -15.675 15.206 1.00 68.00 260 ARG A C 1
ATOM 2056 O O . ARG A 1 260 ? 5.641 -15.065 16.265 1.00 68.00 260 ARG A O 1
ATOM 2063 N N . LEU A 1 261 ? 6.088 -15.240 14.065 1.00 60.59 261 LEU A N 1
ATOM 2064 C CA . LEU A 1 261 ? 6.840 -13.986 13.959 1.00 60.59 261 LEU A CA 1
ATOM 2065 C C . LEU A 1 261 ? 5.992 -12.786 14.404 1.00 60.59 261 LEU A C 1
ATOM 2067 O O . LEU A 1 261 ? 6.419 -12.027 15.267 1.00 60.59 261 LEU A O 1
ATOM 2071 N N . PHE A 1 262 ? 4.782 -12.630 13.865 1.00 55.94 262 PHE A N 1
ATOM 2072 C CA . PHE A 1 262 ? 3.872 -11.541 14.220 1.00 55.94 262 PHE A CA 1
ATOM 2073 C C . PHE A 1 262 ? 3.448 -11.603 15.684 1.00 55.94 262 PHE A C 1
ATOM 2075 O O . PHE A 1 262 ? 3.395 -10.561 16.327 1.00 55.94 262 PHE A O 1
ATOM 2082 N N . LYS A 1 263 ? 3.211 -12.797 16.244 1.00 64.75 263 LYS A N 1
ATOM 2083 C CA . LYS A 1 263 ? 2.954 -12.965 17.680 1.00 64.75 263 LYS A CA 1
ATOM 2084 C C . LYS A 1 263 ? 4.148 -12.494 18.510 1.00 64.75 263 LYS A C 1
ATOM 2086 O O . LYS A 1 263 ? 3.949 -11.737 19.450 1.00 64.75 263 LYS A O 1
ATOM 2091 N N . SER A 1 264 ? 5.371 -12.872 18.143 1.00 54.22 264 SER A N 1
ATOM 2092 C CA . SER A 1 264 ? 6.591 -12.432 18.830 1.00 54.22 264 SER A CA 1
ATOM 2093 C C . SER A 1 264 ? 6.826 -10.924 18.706 1.00 54.22 264 SER A C 1
ATOM 2095 O O . SER A 1 264 ? 7.166 -10.270 19.685 1.00 54.22 264 SER A O 1
ATOM 2097 N N . VAL A 1 265 ? 6.591 -10.348 17.525 1.00 49.84 265 VAL A N 1
ATOM 2098 C CA . VAL A 1 265 ? 6.675 -8.899 17.293 1.00 49.84 265 VAL A CA 1
ATOM 2099 C C . VAL A 1 265 ? 5.596 -8.162 18.092 1.00 49.84 265 VAL A C 1
ATOM 2101 O O . VAL A 1 265 ? 5.893 -7.187 18.771 1.00 49.84 265 VAL A O 1
ATOM 2104 N N . SER A 1 266 ? 4.357 -8.653 18.082 1.00 50.84 266 SER A N 1
ATOM 2105 C CA . SER A 1 266 ? 3.261 -8.105 18.884 1.00 50.84 266 SER A CA 1
ATOM 2106 C C . SER A 1 266 ? 3.571 -8.181 20.375 1.00 50.84 266 SER A C 1
ATOM 2108 O O . SER A 1 266 ? 3.340 -7.210 21.079 1.00 50.84 266 SER A O 1
ATOM 2110 N N . GLN A 1 267 ? 4.130 -9.291 20.861 1.00 55.09 267 GLN A N 1
ATOM 2111 C CA . GLN A 1 267 ? 4.545 -9.447 22.258 1.00 55.09 267 GLN A CA 1
ATOM 2112 C C . GLN A 1 267 ? 5.695 -8.505 22.636 1.00 55.09 267 GLN A C 1
ATOM 2114 O O . GLN A 1 267 ? 5.713 -8.013 23.756 1.00 55.09 267 GLN A O 1
ATOM 2119 N N . LEU A 1 268 ? 6.606 -8.189 21.710 1.00 48.47 268 LEU A N 1
ATOM 2120 C CA . LEU A 1 268 ? 7.625 -7.152 21.916 1.00 48.47 268 LEU A CA 1
ATOM 2121 C C . LEU A 1 268 ? 7.012 -5.751 22.038 1.00 48.47 268 LEU A C 1
ATOM 2123 O O . LEU A 1 268 ? 7.478 -4.949 22.840 1.00 48.47 268 LEU A O 1
ATOM 2127 N N . PHE A 1 269 ? 5.974 -5.450 21.255 1.00 45.50 269 PHE A N 1
ATOM 2128 C CA . PHE A 1 269 ? 5.284 -4.158 21.314 1.00 45.50 269 PHE A CA 1
ATOM 2129 C C . PHE A 1 269 ? 4.266 -4.051 22.461 1.00 45.50 269 PHE A C 1
ATOM 2131 O O . PHE A 1 269 ? 3.958 -2.940 22.883 1.00 45.50 269 PHE A O 1
ATOM 2138 N N . GLN A 1 270 ? 3.744 -5.180 22.945 1.00 48.66 270 GLN A N 1
ATOM 2139 C CA . GLN A 1 270 ? 2.789 -5.278 24.057 1.00 48.66 270 GLN A CA 1
ATOM 2140 C C . GLN A 1 270 ? 3.450 -5.642 25.392 1.00 48.66 270 GLN A C 1
ATOM 2142 O O . GLN A 1 270 ? 2.744 -5.768 26.391 1.00 48.66 270 GLN A O 1
ATOM 2147 N N . GLY A 1 271 ? 4.773 -5.835 25.418 1.00 44.97 271 GLY A N 1
ATOM 2148 C CA . GLY A 1 271 ? 5.518 -6.040 26.654 1.00 44.97 271 GLY A CA 1
ATOM 2149 C C . GLY A 1 271 ? 5.226 -4.907 27.633 1.00 44.97 271 GLY A C 1
ATOM 2150 O O . GLY A 1 271 ? 5.094 -3.753 27.221 1.00 44.97 271 GLY A O 1
ATOM 2151 N N . ASP A 1 272 ? 5.080 -5.258 28.911 1.00 43.44 272 ASP A N 1
ATOM 2152 C CA . ASP A 1 272 ? 4.793 -4.313 29.986 1.00 43.44 272 ASP A CA 1
ATOM 2153 C C . ASP A 1 272 ? 5.746 -3.113 29.877 1.00 43.44 272 ASP A C 1
ATOM 2155 O O . ASP A 1 272 ? 6.970 -3.266 29.884 1.00 43.44 272 ASP A O 1
ATOM 2159 N N . THR A 1 273 ? 5.188 -1.907 29.731 1.00 50.00 273 THR A N 1
ATOM 2160 C CA . THR A 1 273 ? 5.953 -0.658 29.581 1.00 50.00 273 THR A CA 1
ATOM 2161 C C . THR A 1 273 ? 6.812 -0.334 30.806 1.00 50.00 273 THR A C 1
ATOM 2163 O O . THR A 1 273 ? 7.550 0.648 30.783 1.00 50.00 273 THR A O 1
ATOM 2166 N N . ASN A 1 274 ? 6.714 -1.151 31.859 1.00 56.09 274 ASN A N 1
ATOM 2167 C CA . ASN A 1 274 ? 7.509 -1.073 33.076 1.00 56.09 274 ASN A CA 1
ATOM 2168 C C . ASN A 1 274 ? 8.701 -2.036 33.118 1.00 56.09 274 ASN A C 1
ATOM 2170 O O . ASN A 1 274 ? 9.370 -2.100 34.149 1.00 56.09 274 ASN A O 1
ATOM 2174 N N . LEU A 1 275 ? 8.991 -2.787 32.050 1.00 55.38 275 LEU A N 1
ATOM 2175 C CA . LEU A 1 275 ? 10.200 -3.606 32.035 1.00 55.38 275 LEU A CA 1
ATOM 2176 C C . LEU A 1 275 ? 11.437 -2.694 32.084 1.00 55.38 275 LEU A C 1
ATOM 2178 O O . LEU A 1 275 ? 11.575 -1.819 31.224 1.00 55.38 275 LEU A O 1
ATOM 2182 N N . PRO A 1 276 ? 12.346 -2.888 33.058 1.00 74.94 276 PRO A N 1
ATOM 2183 C CA . PRO A 1 276 ? 13.633 -2.208 33.062 1.00 74.94 276 PRO A CA 1
ATOM 2184 C C . PRO A 1 276 ? 14.337 -2.423 31.718 1.00 74.94 276 PRO A C 1
ATOM 2186 O O . PRO A 1 276 ? 14.234 -3.506 31.136 1.00 74.94 276 PRO A O 1
ATOM 2189 N N . ASP A 1 277 ? 15.087 -1.427 31.235 1.00 71.38 277 ASP A N 1
ATOM 2190 C CA . ASP A 1 277 ? 15.760 -1.473 29.923 1.00 71.38 277 ASP A CA 1
ATOM 2191 C C . ASP A 1 277 ? 16.590 -2.756 29.718 1.00 71.38 277 ASP A C 1
ATOM 2193 O O . ASP A 1 277 ? 16.726 -3.262 28.602 1.00 71.38 277 ASP A O 1
ATOM 2197 N N . GLU A 1 278 ? 17.127 -3.325 30.798 1.00 73.56 278 GLU A N 1
ATOM 2198 C CA . GLU A 1 278 ? 17.863 -4.588 30.781 1.00 73.56 278 GLU A CA 1
ATOM 2199 C C . GLU A 1 278 ? 16.976 -5.798 30.434 1.00 73.56 278 GLU A C 1
ATOM 2201 O O . GLU A 1 278 ? 17.382 -6.658 29.651 1.00 73.56 278 GLU A O 1
ATOM 2206 N N . GLU A 1 279 ? 15.751 -5.860 30.957 1.00 58.00 279 GLU A N 1
ATOM 2207 C CA . GLU A 1 279 ? 14.801 -6.936 30.662 1.00 58.00 279 GLU A CA 1
ATOM 2208 C C . GLU A 1 279 ? 14.181 -6.790 29.276 1.00 58.00 279 GLU A C 1
ATOM 2210 O O . GLU A 1 279 ? 14.027 -7.786 28.569 1.00 58.00 279 GLU A O 1
ATOM 2215 N N . LEU A 1 280 ? 13.928 -5.556 28.830 1.00 59.81 280 LEU A N 1
ATOM 2216 C CA . LEU A 1 280 ? 13.525 -5.293 27.450 1.00 59.81 280 LEU A CA 1
ATOM 2217 C C . LEU A 1 280 ? 14.615 -5.752 26.468 1.00 59.81 280 LEU A C 1
ATOM 2219 O O . LEU A 1 280 ? 14.324 -6.426 25.479 1.00 59.81 280 LEU A O 1
ATOM 2223 N N . ASN A 1 281 ? 15.885 -5.464 26.767 1.00 62.16 281 ASN A N 1
ATOM 2224 C CA . ASN A 1 281 ? 17.014 -5.936 25.967 1.00 62.16 281 ASN A CA 1
ATOM 2225 C C . ASN A 1 281 ? 17.144 -7.466 25.995 1.00 62.16 281 ASN A C 1
ATOM 2227 O O . ASN A 1 281 ? 17.357 -8.075 24.945 1.00 62.16 281 ASN A O 1
ATOM 2231 N N . LYS A 1 282 ? 16.949 -8.112 27.153 1.00 60.41 282 LYS A N 1
ATOM 2232 C CA . LYS A 1 282 ? 16.914 -9.581 27.266 1.00 60.41 282 LYS A CA 1
ATOM 2233 C C . LYS A 1 282 ? 15.752 -10.183 26.475 1.00 60.41 282 LYS A C 1
ATOM 2235 O O . LYS A 1 282 ? 15.966 -11.167 25.775 1.00 60.41 282 LYS A O 1
ATOM 2240 N N . ALA A 1 283 ? 14.568 -9.574 26.491 1.00 50.91 283 ALA A N 1
ATOM 2241 C CA . ALA A 1 283 ? 13.412 -10.008 25.709 1.00 50.91 283 ALA A CA 1
ATOM 2242 C C . ALA A 1 283 ? 13.647 -9.850 24.197 1.00 50.91 283 ALA A C 1
ATOM 2244 O O . ALA A 1 283 ? 13.333 -10.755 23.419 1.00 50.91 283 ALA A O 1
ATOM 2245 N N . ILE A 1 284 ? 14.276 -8.750 23.767 1.00 55.28 284 ILE A N 1
ATOM 2246 C CA . ILE A 1 284 ? 14.692 -8.533 22.373 1.00 55.28 284 ILE A CA 1
ATOM 2247 C C . ILE A 1 284 ? 15.728 -9.582 21.950 1.00 55.28 284 ILE A C 1
ATOM 2249 O O . ILE A 1 284 ? 15.628 -10.144 20.857 1.00 55.28 284 ILE A O 1
ATOM 2253 N N . VAL A 1 285 ? 16.718 -9.882 22.794 1.00 62.75 285 VAL A N 1
ATOM 2254 C CA . VAL A 1 285 ? 17.747 -10.895 22.513 1.00 62.75 285 VAL A CA 1
ATOM 2255 C C . VAL A 1 285 ? 17.146 -12.301 22.495 1.00 62.75 285 VAL A C 1
ATOM 2257 O O . VAL A 1 285 ? 17.392 -13.038 21.545 1.00 62.75 285 VAL A O 1
ATOM 2260 N N . ALA A 1 286 ? 16.302 -12.656 23.463 1.00 49.50 286 ALA A N 1
ATOM 2261 C CA . ALA A 1 286 ? 15.601 -13.937 23.518 1.00 49.50 286 ALA A CA 1
ATOM 2262 C C . ALA A 1 286 ? 14.677 -14.129 22.310 1.00 49.50 286 ALA A C 1
ATOM 2264 O O . ALA A 1 286 ? 14.663 -15.202 21.717 1.00 49.50 286 ALA A O 1
ATOM 2265 N N . THR A 1 287 ? 13.982 -13.078 21.869 1.00 46.09 287 THR A N 1
ATOM 2266 C CA . THR A 1 287 ? 13.151 -13.122 20.657 1.00 46.09 287 THR A CA 1
ATOM 2267 C C . THR A 1 287 ? 14.000 -13.271 19.398 1.00 46.09 287 THR A C 1
ATOM 2269 O O . THR A 1 287 ? 13.658 -14.051 18.512 1.00 46.09 287 THR A O 1
ATOM 2272 N N . ASN A 1 288 ? 15.146 -12.587 19.317 1.00 52.00 288 ASN A N 1
ATOM 2273 C CA . ASN A 1 288 ? 16.096 -12.783 18.222 1.00 52.00 288 ASN A CA 1
ATOM 2274 C C . ASN A 1 288 ? 16.691 -14.200 18.220 1.00 52.00 288 ASN A C 1
ATOM 2276 O O . ASN A 1 288 ? 16.867 -14.778 17.151 1.00 52.00 288 ASN A O 1
ATOM 2280 N N . LEU A 1 289 ? 16.975 -14.779 19.388 1.00 50.22 289 LEU A N 1
ATOM 2281 C CA . LEU A 1 289 ? 17.469 -16.151 19.529 1.00 50.22 289 LEU A CA 1
ATOM 2282 C C . LEU A 1 289 ? 16.388 -17.185 19.207 1.00 50.22 289 LEU A C 1
ATOM 2284 O O . LEU A 1 289 ? 16.681 -18.160 18.523 1.00 50.22 289 LEU A O 1
ATOM 2288 N N . ALA A 1 290 ? 15.141 -16.957 19.617 1.00 45.34 290 ALA A N 1
ATOM 2289 C CA . ALA A 1 290 ? 13.999 -17.799 19.277 1.00 45.34 290 ALA A CA 1
ATOM 2290 C C . ALA A 1 290 ? 13.674 -17.722 17.779 1.00 45.34 290 ALA A C 1
ATOM 2292 O O . ALA A 1 290 ? 13.451 -18.750 17.152 1.00 45.34 290 ALA A O 1
ATOM 2293 N N . SER A 1 291 ? 13.738 -16.529 17.180 1.00 45.56 291 SER A N 1
ATOM 2294 C CA . SER A 1 291 ? 13.598 -16.323 15.733 1.00 45.56 291 SER A CA 1
ATOM 2295 C C . SER A 1 291 ? 14.731 -17.003 14.953 1.00 45.56 291 SER A C 1
ATOM 2297 O O . SER A 1 291 ? 14.480 -17.698 13.973 1.00 45.56 291 SER A O 1
ATOM 2299 N N . ARG A 1 292 ? 15.979 -16.913 15.437 1.00 50.09 292 ARG A N 1
ATOM 2300 C CA . ARG A 1 292 ? 17.133 -17.637 14.871 1.00 50.09 292 ARG A CA 1
ATOM 2301 C C . ARG A 1 292 ? 17.035 -19.152 15.038 1.00 50.09 292 ARG A C 1
ATOM 2303 O O . ARG A 1 292 ? 17.382 -19.879 14.116 1.00 50.09 292 ARG A O 1
ATOM 2310 N N . SER A 1 293 ? 16.539 -19.630 16.175 1.00 48.09 293 SER A N 1
ATOM 2311 C CA . SER A 1 293 ? 16.334 -21.061 16.434 1.00 48.09 293 SER A CA 1
ATOM 2312 C C . SER A 1 293 ? 15.179 -21.613 15.603 1.00 48.09 293 SER A C 1
ATOM 2314 O O . SER A 1 293 ? 15.282 -22.714 15.077 1.00 48.09 293 SER A O 1
ATOM 2316 N N . ALA A 1 294 ? 14.120 -20.824 15.398 1.00 43.38 294 ALA A N 1
ATOM 2317 C CA . ALA A 1 294 ? 13.061 -21.128 14.443 1.00 43.38 294 ALA A CA 1
ATOM 2318 C C . ALA A 1 294 ? 13.605 -21.170 13.006 1.00 43.38 294 ALA A C 1
ATOM 2320 O O . ALA A 1 294 ? 13.254 -22.072 12.257 1.00 43.38 294 ALA A O 1
ATOM 2321 N N . HIS A 1 295 ? 14.527 -20.270 12.646 1.00 48.66 295 HIS A N 1
ATOM 2322 C CA . HIS A 1 295 ? 15.267 -20.329 11.381 1.00 48.66 295 HIS A CA 1
ATOM 2323 C C . HIS A 1 295 ? 16.125 -21.600 11.248 1.00 48.66 295 HIS A C 1
ATOM 2325 O O . HIS A 1 295 ? 16.171 -22.183 10.170 1.00 48.66 295 HIS A O 1
ATOM 2331 N N . GLY A 1 296 ? 16.767 -22.051 12.331 1.00 48.34 296 GLY A N 1
ATOM 2332 C CA . GLY A 1 296 ? 17.518 -23.311 12.370 1.00 48.34 296 GLY A CA 1
ATOM 2333 C C . GLY A 1 296 ? 16.626 -24.553 12.254 1.00 48.34 296 GLY A C 1
ATOM 2334 O O . GLY A 1 296 ? 17.001 -25.517 11.595 1.00 48.34 296 GLY A O 1
ATOM 2335 N N . TYR A 1 297 ? 15.416 -24.506 12.818 1.00 42.53 297 TYR A N 1
ATOM 2336 C CA . TYR A 1 297 ? 14.412 -25.574 12.720 1.00 42.53 297 TYR A CA 1
ATOM 2337 C C . TYR A 1 297 ? 13.708 -25.647 11.355 1.00 42.53 297 TYR A C 1
ATOM 2339 O O . TYR A 1 297 ? 13.117 -26.674 11.033 1.00 42.53 297 TYR A O 1
ATOM 2347 N N . LEU A 1 298 ? 13.785 -24.590 10.539 1.00 40.75 298 LEU A N 1
ATOM 2348 C CA . LEU A 1 298 ? 13.245 -24.541 9.174 1.00 40.75 298 LEU A CA 1
ATOM 2349 C C . LEU A 1 298 ? 14.210 -25.114 8.111 1.00 40.75 298 LEU A C 1
ATOM 2351 O O . LEU A 1 298 ? 14.000 -24.917 6.918 1.00 40.75 298 LEU A O 1
ATOM 2355 N N . GLY A 1 299 ? 15.244 -25.857 8.525 1.00 44.06 299 GLY A N 1
ATOM 2356 C CA . GLY A 1 299 ? 15.957 -26.785 7.642 1.00 44.06 299 GLY A CA 1
ATOM 2357 C C . GLY A 1 299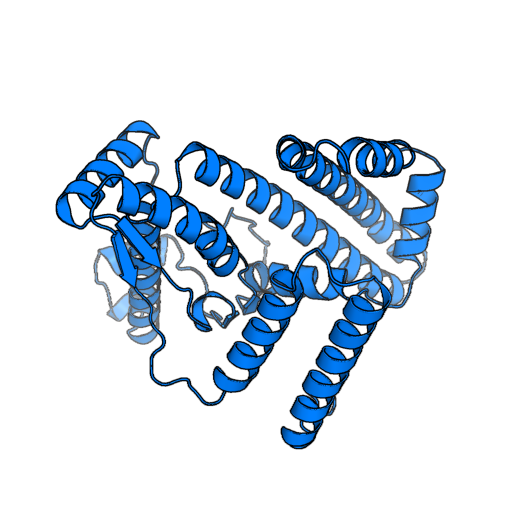 ? 16.883 -26.155 6.599 1.00 44.06 299 GLY A C 1
ATOM 2358 O O . GLY A 1 299 ? 17.026 -26.705 5.515 1.00 44.06 299 GLY A O 1
ATOM 2359 N N . GLY A 1 300 ? 17.525 -25.022 6.896 1.00 42.56 300 GLY A N 1
ATOM 2360 C CA . GLY A 1 300 ? 18.667 -24.553 6.097 1.00 42.56 300 GLY A CA 1
ATOM 2361 C C . GLY A 1 300 ? 18.358 -24.061 4.677 1.00 42.56 300 GLY A C 1
ATOM 2362 O O . GLY A 1 300 ? 19.294 -23.817 3.925 1.00 42.56 300 GLY A O 1
ATOM 2363 N N . ILE A 1 301 ? 17.095 -23.850 4.297 1.00 44.12 301 ILE A N 1
ATOM 2364 C CA . ILE A 1 301 ? 16.771 -23.209 3.014 1.00 44.12 301 ILE A CA 1
ATOM 2365 C C . ILE A 1 301 ? 16.897 -21.691 3.186 1.00 44.12 301 ILE A C 1
ATOM 2367 O O . ILE A 1 301 ? 15.944 -20.979 3.511 1.00 44.12 301 ILE A O 1
ATOM 2371 N N . SER A 1 302 ? 18.120 -21.198 3.012 1.00 40.06 302 SER A N 1
ATOM 2372 C CA . SER A 1 302 ? 18.394 -19.787 2.765 1.00 40.06 302 SER A CA 1
ATOM 2373 C C . SER A 1 302 ? 17.888 -19.424 1.361 1.00 40.06 302 SER A C 1
ATOM 2375 O O . SER A 1 302 ? 18.299 -20.066 0.396 1.00 40.06 302 SER A O 1
ATOM 2377 N N . PRO A 1 303 ? 17.073 -18.365 1.178 1.00 39.44 303 PRO A N 1
ATOM 2378 C CA . PRO A 1 303 ? 16.735 -17.843 -0.153 1.00 39.44 303 PRO A CA 1
ATOM 2379 C C . PRO A 1 303 ? 17.941 -17.257 -0.910 1.00 39.44 303 PRO A C 1
ATOM 2381 O O . PRO A 1 303 ? 17.770 -16.707 -1.993 1.00 39.44 303 PRO A O 1
ATOM 2384 N N . LEU A 1 304 ? 19.135 -17.295 -0.307 1.00 37.88 304 LEU A N 1
ATOM 2385 C CA . LEU A 1 304 ? 20.398 -16.827 -0.874 1.00 37.88 304 LEU A CA 1
ATOM 2386 C C . LEU A 1 304 ? 21.331 -17.975 -1.291 1.00 37.88 304 LEU A C 1
ATOM 2388 O O . LEU A 1 304 ? 22.428 -17.686 -1.757 1.00 37.88 304 LEU A O 1
ATOM 2392 N N . ASP A 1 305 ? 20.904 -19.233 -1.144 1.00 40.16 305 ASP A N 1
ATOM 2393 C CA . ASP A 1 305 ? 21.654 -20.412 -1.608 1.00 40.16 305 ASP A CA 1
ATOM 2394 C C . ASP A 1 305 ? 21.096 -20.967 -2.940 1.00 40.16 305 ASP A C 1
ATOM 2396 O O . ASP A 1 305 ? 21.189 -22.163 -3.217 1.00 40.16 305 ASP A O 1
ATOM 2400 N N . ALA A 1 306 ? 20.526 -20.085 -3.773 1.00 37.00 306 ALA A N 1
ATOM 2401 C CA . ALA A 1 306 ? 20.191 -20.319 -5.182 1.00 37.00 306 ALA A CA 1
ATOM 2402 C C . ALA A 1 306 ? 20.860 -19.264 -6.075 1.00 37.00 306 ALA A C 1
ATOM 2404 O O . ALA A 1 306 ? 20.835 -18.069 -5.694 1.00 37.00 306 ALA A O 1
#

Foldseek 3Di:
DDDDPDPPDPDPPDDPVRLVVLLVVLCVVPNAEQEQDDPCNFWWPCLDDDDDPVSVVCLVVVVCVVCPVVSNVSNVVVVVVVVVVSSNVSRFLFDPVVVVLVVLLVVLLLLLLVLLLLLVVLLVVLVVDPVVVNVVSVVSNLVSVLSNLVSVVVNLVSCCVPCVPVNVVVCCVSVVLPCPDPVVSVVVVVVSVDPDQDPVSVQSNQCVCCVVRVTHGDCPSVVSNVRRVVSLVVCVVVVTDYYYDHDDDPQDPVRVLVVVVVVLVVCLVVPDPPPDPVVNVVSVVVSVVVNVVVVVVVPPPDVPPD

Radius of gyration: 22.91 Å; chains: 1; bounding box: 60×49×62 Å